Protein AF-A0A226MV36-F1 (afdb_monomer)

InterPro domains:
  IPR000699 RIH domain [PF01365] (255-311)
  IPR015925 Ryanodine/Inositol 1,4,5-trisphosphate receptor [PTHR46399] (36-320)
  IPR048581 Ryanodine rec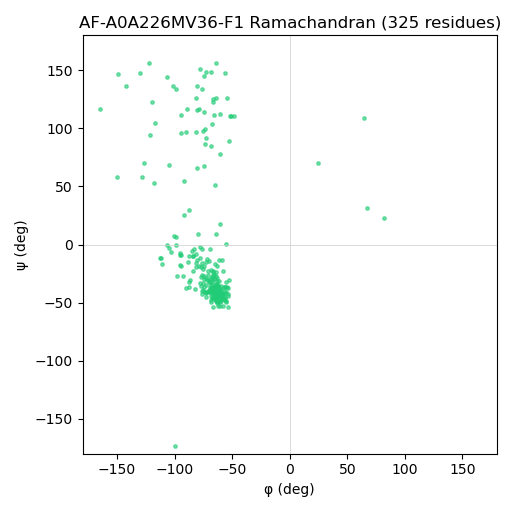eptor, junctional solenoid domain [PF21119] (36-221)

pLDDT: mean 73.89, std 20.51, range [26.75, 95.25]

Radius of gyration: 27.76 Å; Cα contacts (8 Å, |Δi|>4): 116; chains: 1; bounding box: 48×88×79 Å

Solvent-accessible surface area (backbone atoms only — not comparable to full-atom values): 19602 Å² total; per-residue (Å²): 121,86,74,81,68,64,64,62,63,67,55,49,58,58,48,53,56,55,63,69,67,56,84,80,69,62,90,80,53,48,67,62,46,51,49,55,47,50,54,52,54,49,53,53,53,52,50,52,52,49,53,51,50,52,50,51,52,56,52,47,56,59,49,50,52,53,51,50,53,52,50,51,51,55,50,50,52,61,73,68,52,88,87,66,55,72,70,57,49,56,58,68,48,46,56,82,71,45,57,70,71,57,34,50,50,56,65,65,47,80,81,49,92,84,53,92,54,87,60,56,66,73,63,52,50,55,52,50,55,51,46,53,53,50,40,46,75,35,70,42,82,76,59,93,81,61,74,81,68,90,68,78,55,89,46,75,65,50,57,49,49,53,51,49,52,53,51,53,48,52,55,51,58,67,70,56,76,82,90,75,94,71,84,80,69,63,88,43,72,56,51,43,52,48,54,49,55,53,47,54,63,71,76,44,90,80,83,55,68,65,54,55,49,52,51,51,52,55,48,49,50,50,74,38,32,60,60,54,48,67,69,43,54,74,59,60,80,88,75,61,81,90,50,45,65,62,47,52,53,43,50,50,31,50,49,54,47,56,62,49,70,84,45,86,84,48,78,66,55,51,52,53,42,55,48,30,52,49,55,42,72,71,35,67,61,58,75,75,37,57,64,56,44,58,50,68,40,48,66,57,57,52,51,54,52,49,49,62,60,55,72,60,30,97,80,50,65,77,61,67,63,61,61,70,76,72,119

Structure (mmCIF, N/CA/C/O backbone):
data_AF-A0A226MV36-F1
#
_entry.id   AF-A0A226MV36-F1
#
loop_
_atom_site.group_PDB
_atom_site.id
_atom_site.type_symbol
_atom_site.label_atom_id
_atom_site.label_alt_id
_atom_site.label_comp_id
_atom_site.label_asym_id
_atom_site.label_entity_id
_atom_site.label_seq_id
_atom_site.pdbx_PDB_ins_code
_atom_site.Cartn_x
_atom_site.Cartn_y
_atom_site.Cartn_z
_atom_site.occupancy
_atom_site.B_iso_or_equiv
_atom_site.auth_seq_id
_atom_site.auth_comp_id
_atom_site.auth_asym_id
_atom_site.auth_atom_id
_atom_site.pdbx_PDB_model_num
ATOM 1 N N . MET A 1 1 ? 13.161 -17.341 0.476 1.00 32.50 1 MET A N 1
ATOM 2 C CA . MET A 1 1 ? 11.733 -16.989 0.649 1.00 32.50 1 MET A CA 1
ATOM 3 C C . MET A 1 1 ? 11.012 -17.753 1.765 1.00 32.50 1 MET A C 1
ATOM 5 O O . MET A 1 1 ? 10.188 -17.137 2.420 1.00 32.50 1 MET A O 1
ATOM 9 N N . LYS A 1 2 ? 11.368 -19.008 2.098 1.00 26.75 2 LYS A N 1
ATOM 10 C CA . LYS A 1 2 ? 10.745 -19.785 3.203 1.00 26.75 2 LYS A CA 1
ATOM 11 C C . LYS A 1 2 ? 10.879 -19.213 4.632 1.00 26.75 2 LYS A C 1
ATOM 13 O O . LYS A 1 2 ? 10.179 -19.667 5.524 1.00 26.75 2 LYS A O 1
ATOM 18 N N . PHE A 1 3 ? 11.745 -18.222 4.852 1.00 29.19 3 PHE A N 1
ATOM 19 C CA . PHE A 1 3 ? 12.009 -17.641 6.179 1.00 29.19 3 PHE A CA 1
ATOM 20 C C . PHE A 1 3 ? 11.203 -16.372 6.502 1.00 29.19 3 PHE A C 1
ATOM 22 O O . PHE A 1 3 ? 11.244 -15.912 7.636 1.00 29.19 3 PHE A O 1
ATOM 29 N N . LEU A 1 4 ? 10.451 -15.809 5.547 1.00 36.19 4 LEU A N 1
ATOM 30 C CA . LEU A 1 4 ? 9.669 -14.581 5.777 1.00 36.19 4 LEU A CA 1
ATOM 31 C C . LEU A 1 4 ? 8.290 -14.832 6.414 1.00 36.19 4 LEU A C 1
ATOM 33 O O . LEU A 1 4 ? 7.648 -13.891 6.865 1.00 36.19 4 LEU A O 1
ATOM 37 N N . PHE A 1 5 ? 7.855 -16.093 6.506 1.00 38.41 5 PHE A N 1
ATOM 38 C CA . PHE A 1 5 ? 6.553 -16.477 7.071 1.00 38.41 5 PHE A CA 1
ATOM 39 C C . PHE A 1 5 ? 6.635 -17.127 8.466 1.00 38.41 5 PHE A C 1
ATOM 41 O O . PHE A 1 5 ? 5.605 -17.447 9.062 1.00 38.41 5 PHE A O 1
ATOM 48 N N . ASP A 1 6 ? 7.835 -17.287 9.036 1.00 35.69 6 ASP A N 1
ATOM 49 C CA . ASP A 1 6 ? 8.044 -18.026 10.294 1.00 35.69 6 ASP A CA 1
ATOM 50 C C . ASP A 1 6 ? 7.885 -17.157 11.561 1.00 35.69 6 ASP A C 1
ATOM 52 O O . ASP A 1 6 ? 8.477 -17.404 12.609 1.00 35.69 6 ASP A O 1
ATOM 56 N N . SER A 1 7 ? 7.049 -16.113 11.501 1.00 40.88 7 SER A N 1
ATOM 57 C CA . SER A 1 7 ? 6.620 -15.385 12.707 1.00 40.88 7 SER A CA 1
ATOM 58 C C . SER A 1 7 ? 5.567 -16.162 13.506 1.00 40.88 7 SER A C 1
ATOM 60 O O . SER A 1 7 ? 5.347 -15.868 14.677 1.00 40.88 7 SER A O 1
ATOM 62 N N . ASN A 1 8 ? 4.932 -17.182 12.914 1.00 43.97 8 ASN A N 1
ATOM 63 C CA . ASN A 1 8 ? 3.889 -17.975 13.574 1.00 43.97 8 ASN A CA 1
ATOM 64 C C . ASN A 1 8 ? 4.394 -18.759 14.797 1.00 43.97 8 ASN A C 1
ATOM 66 O O . ASN A 1 8 ? 3.593 -19.062 15.676 1.00 43.97 8 ASN A O 1
ATOM 70 N N . ARG A 1 9 ? 5.694 -19.068 14.904 1.00 43.28 9 ARG A N 1
ATOM 71 C CA . ARG A 1 9 ? 6.232 -19.846 16.035 1.00 43.28 9 ARG A CA 1
ATOM 72 C C . ARG A 1 9 ? 6.286 -19.055 17.343 1.00 43.28 9 ARG A C 1
ATOM 74 O O . ARG A 1 9 ? 5.920 -19.586 18.386 1.00 43.28 9 ARG A O 1
ATOM 81 N N . PHE A 1 10 ? 6.679 -17.783 17.281 1.00 41.97 10 PHE A N 1
ATOM 82 C CA . PHE A 1 10 ? 6.885 -16.952 18.474 1.00 41.97 10 PHE A CA 1
ATOM 83 C C . PHE A 1 10 ? 5.563 -16.503 19.118 1.00 41.97 10 PHE A C 1
ATOM 85 O O . PHE A 1 10 ? 5.439 -16.477 20.340 1.00 41.97 10 PHE A O 1
ATOM 92 N N . TYR A 1 11 ? 4.538 -16.212 18.308 1.00 47.62 11 TYR A N 1
ATOM 93 C CA . TYR A 1 11 ? 3.214 -15.838 18.822 1.00 47.62 11 TYR A CA 1
ATOM 94 C C . TYR A 1 11 ? 2.457 -17.029 19.426 1.00 47.62 11 TYR A C 1
ATOM 96 O O . TYR A 1 11 ? 1.667 -16.850 20.351 1.00 47.62 11 TYR A O 1
ATOM 104 N N . LYS A 1 12 ? 2.715 -18.250 18.944 1.00 46.41 12 LYS A N 1
ATOM 105 C CA . LYS A 1 12 ? 2.001 -19.462 19.367 1.00 46.41 12 LYS A CA 1
ATOM 106 C C . LYS A 1 12 ? 2.318 -19.857 20.811 1.00 46.41 12 LYS A C 1
ATOM 108 O O . LYS A 1 12 ? 1.394 -20.198 21.542 1.00 46.41 12 LYS A O 1
ATOM 113 N N . GLU A 1 13 ? 3.575 -19.742 21.245 1.00 41.97 13 GLU A N 1
ATOM 114 C CA . GLU A 1 13 ? 3.949 -20.040 22.637 1.00 41.97 13 GLU A CA 1
ATOM 115 C C . GLU A 1 13 ? 3.405 -18.997 23.622 1.00 41.97 13 GLU A C 1
ATOM 117 O O . GLU A 1 13 ? 2.887 -19.361 24.675 1.00 41.97 13 GLU A O 1
ATOM 122 N N . PHE A 1 14 ? 3.414 -17.711 23.255 1.00 42.91 14 PHE A N 1
ATOM 123 C CA . PHE A 1 14 ? 2.891 -16.650 24.123 1.00 42.91 14 PHE A CA 1
ATOM 124 C C . PHE A 1 14 ? 1.364 -16.731 24.299 1.00 42.91 14 PHE A C 1
ATOM 126 O O . PHE A 1 14 ? 0.849 -16.518 25.396 1.00 42.91 14 PHE A O 1
ATOM 133 N N . ILE A 1 15 ? 0.636 -17.090 23.235 1.00 52.66 15 ILE A N 1
ATOM 134 C CA . ILE A 1 15 ? -0.830 -17.211 23.241 1.00 52.66 15 ILE A CA 1
ATOM 135 C C . ILE A 1 15 ? -1.290 -18.470 23.991 1.00 52.66 15 ILE A C 1
ATOM 137 O O . ILE A 1 15 ? -2.243 -18.397 24.764 1.00 52.66 15 ILE A O 1
ATOM 141 N N . LEU A 1 16 ? -0.613 -19.615 23.826 1.00 49.41 16 LEU A N 1
ATOM 142 C CA . LEU A 1 16 ? -0.975 -20.848 24.541 1.00 49.41 16 LEU A CA 1
ATOM 143 C C . LEU A 1 16 ? -0.741 -20.745 26.052 1.00 49.41 16 LEU A C 1
ATOM 145 O O . LEU A 1 16 ? -1.518 -21.318 26.815 1.00 49.41 16 LEU A O 1
ATOM 149 N N . ILE A 1 17 ? 0.290 -20.015 26.486 1.00 48.84 17 ILE A N 1
ATOM 150 C CA . ILE A 1 17 ? 0.561 -19.800 27.913 1.00 48.84 17 ILE A CA 1
ATOM 151 C C . ILE A 1 17 ? -0.508 -18.890 28.530 1.00 48.84 17 ILE A C 1
ATOM 153 O O . ILE A 1 17 ? -0.976 -19.178 29.626 1.00 48.84 17 ILE A O 1
ATOM 157 N N . TYR A 1 18 ? -0.951 -17.844 27.825 1.00 45.94 18 TYR A N 1
ATOM 158 C CA . TYR A 1 18 ? -1.955 -16.910 28.349 1.00 45.94 18 TYR A CA 1
ATOM 159 C C . TYR A 1 18 ? -3.381 -17.487 28.328 1.00 45.94 18 TYR A C 1
ATOM 161 O O . TYR A 1 18 ? -4.113 -17.345 29.302 1.00 45.94 18 TYR A O 1
ATOM 169 N N . ILE A 1 19 ? -3.758 -18.211 27.264 1.00 51.00 19 ILE A N 1
ATOM 170 C CA . ILE A 1 19 ? -5.090 -18.830 27.143 1.00 51.00 19 ILE A CA 1
ATOM 171 C C . ILE A 1 19 ? -5.276 -19.980 28.148 1.00 51.00 19 ILE A C 1
ATOM 173 O O . ILE A 1 19 ? -6.371 -20.146 28.681 1.00 51.00 19 ILE A O 1
ATOM 177 N N . ASN A 1 20 ? -4.228 -20.757 28.455 1.00 43.84 20 ASN A N 1
ATOM 178 C CA . ASN A 1 20 ? -4.339 -21.839 29.443 1.00 43.84 20 ASN A CA 1
ATOM 179 C C . ASN A 1 20 ? -4.329 -21.352 30.901 1.00 43.84 20 ASN A C 1
ATOM 181 O O . ASN A 1 20 ? -4.779 -22.090 31.776 1.00 43.84 20 ASN A O 1
ATOM 185 N N . LEU A 1 21 ? -3.845 -20.137 31.187 1.00 41.69 21 LEU A N 1
ATOM 186 C CA . LEU A 1 21 ? -3.747 -19.636 32.564 1.00 41.69 21 LEU A CA 1
ATOM 187 C C . LEU A 1 21 ? -5.072 -19.059 33.107 1.00 41.69 21 LEU A C 1
ATOM 189 O O . LEU A 1 21 ? -5.238 -18.973 34.321 1.00 41.69 21 LEU A O 1
ATOM 193 N N . GLU A 1 22 ? -6.030 -18.691 32.248 1.00 43.22 22 GLU A N 1
ATOM 194 C CA . GLU A 1 22 ? -7.225 -17.921 32.650 1.00 43.22 22 GLU A CA 1
ATOM 195 C C . GLU A 1 22 ? -8.535 -18.711 32.787 1.00 43.22 22 GLU A C 1
ATOM 197 O O . GLU A 1 22 ? -9.513 -18.183 33.314 1.00 43.22 22 GLU A O 1
ATOM 202 N N . ILE A 1 23 ? -8.571 -19.997 32.424 1.00 46.31 23 ILE A N 1
ATOM 203 C CA . ILE A 1 23 ? -9.805 -20.812 32.492 1.00 46.31 23 ILE A CA 1
ATOM 204 C C . ILE A 1 23 ? -10.249 -21.105 33.952 1.00 46.31 23 ILE A C 1
ATOM 206 O O . ILE A 1 23 ? -11.327 -21.642 34.187 1.00 46.31 23 ILE A O 1
ATOM 210 N N . SER A 1 24 ? -9.475 -20.698 34.969 1.00 43.47 24 SER A N 1
ATOM 211 C CA . SER A 1 24 ? -9.755 -21.011 36.384 1.00 43.47 24 SER A CA 1
ATOM 212 C C . SER A 1 24 ? -10.324 -19.871 37.249 1.00 43.47 24 SER A C 1
ATOM 214 O O . SER A 1 24 ? -10.632 -20.129 38.412 1.00 43.47 24 SER A O 1
ATOM 216 N N . LEU A 1 25 ? -10.499 -18.631 36.760 1.00 39.97 25 LEU A N 1
ATOM 217 C CA . LEU A 1 25 ? -10.964 -17.517 37.614 1.00 39.97 25 LEU A CA 1
ATOM 218 C C . LEU A 1 25 ? -12.275 -16.840 37.149 1.00 39.97 25 LEU A C 1
ATOM 220 O O . LEU A 1 25 ? -12.267 -15.856 36.422 1.00 39.97 25 LEU A O 1
ATOM 224 N N . LEU A 1 26 ? -13.380 -17.331 37.733 1.00 41.44 26 LEU A N 1
ATOM 225 C CA . LEU A 1 26 ? -14.606 -16.621 38.162 1.00 41.44 26 LEU A CA 1
ATOM 226 C C . LEU A 1 26 ? -15.505 -15.943 37.102 1.00 41.44 26 LEU A C 1
ATOM 228 O O . LEU A 1 26 ? -15.264 -14.842 36.638 1.00 41.44 26 LEU A O 1
ATOM 232 N N . GLY A 1 27 ? -16.683 -16.532 36.871 1.00 48.44 27 GLY A N 1
ATOM 233 C CA . GLY A 1 27 ? -17.697 -16.167 35.864 1.00 48.44 27 GLY A CA 1
ATOM 234 C C . GLY A 1 27 ? -18.356 -14.769 35.886 1.00 48.44 27 GLY A C 1
ATOM 235 O O . GLY A 1 27 ? -19.379 -14.599 35.238 1.00 48.44 27 GLY A O 1
ATOM 236 N N . LEU A 1 28 ? -17.800 -13.760 36.566 1.00 42.03 28 LEU A N 1
ATOM 237 C CA . LEU A 1 28 ? -18.186 -12.339 36.425 1.00 42.03 28 LEU A CA 1
ATOM 238 C C . LEU A 1 28 ? -17.083 -11.488 35.763 1.00 42.03 28 LEU A C 1
ATOM 240 O O . LEU A 1 28 ? -17.374 -10.421 35.229 1.00 42.03 28 LEU A O 1
ATOM 244 N N . THR A 1 29 ? -15.838 -11.978 35.707 1.00 51.50 29 THR A N 1
ATOM 245 C CA . THR A 1 29 ? -14.755 -11.418 34.871 1.00 51.50 29 THR A CA 1
ATOM 246 C C . THR A 1 29 ? -14.860 -11.875 33.411 1.00 51.50 29 THR A C 1
ATOM 248 O O . THR A 1 29 ? -14.242 -11.275 32.539 1.00 51.50 29 THR A O 1
ATOM 251 N N . PHE A 1 30 ? -15.690 -12.883 33.128 1.00 58.81 30 PHE A N 1
ATOM 252 C CA . PHE A 1 30 ? -15.789 -13.597 31.850 1.00 58.81 30 PHE A CA 1
ATOM 253 C C . PHE A 1 30 ? -16.188 -12.714 30.650 1.00 58.81 30 PHE A C 1
ATOM 255 O O . PHE A 1 30 ? -15.560 -12.784 29.600 1.00 58.81 30 PHE A O 1
ATOM 262 N N . MET A 1 31 ? -17.172 -11.816 30.803 1.00 56.75 31 MET A N 1
ATOM 263 C CA . MET A 1 31 ? -17.611 -10.920 29.713 1.00 56.75 31 MET A CA 1
ATOM 264 C C . MET A 1 31 ? -16.592 -9.811 29.407 1.00 56.75 31 MET A C 1
ATOM 266 O O . MET A 1 31 ? -16.315 -9.519 28.243 1.00 56.75 31 MET A O 1
ATOM 270 N N . ILE A 1 32 ? -15.998 -9.211 30.447 1.00 61.88 32 ILE A N 1
ATOM 271 C CA . ILE A 1 32 ? -14.920 -8.221 30.285 1.00 61.88 32 ILE A CA 1
ATOM 272 C C . ILE A 1 32 ? -13.714 -8.898 29.631 1.00 61.88 32 ILE A C 1
ATOM 274 O O . ILE A 1 32 ? -13.111 -8.333 28.720 1.00 61.88 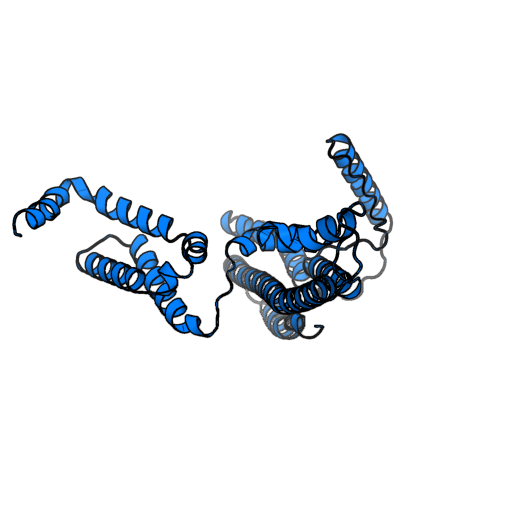32 ILE A O 1
ATOM 278 N N . LEU A 1 33 ? -13.410 -10.129 30.045 1.00 69.00 33 LEU A N 1
ATOM 279 C CA . LEU A 1 33 ? -12.325 -10.918 29.489 1.00 69.00 33 LEU A CA 1
ATOM 280 C C . LEU A 1 33 ? -12.547 -11.226 28.007 1.00 69.00 33 LEU A C 1
ATOM 282 O O . LEU A 1 33 ? -11.638 -11.007 27.215 1.00 69.00 33 LEU A O 1
ATOM 286 N N . PHE A 1 34 ? -13.752 -11.634 27.601 1.00 75.06 34 PHE A N 1
ATOM 287 C CA . PHE A 1 34 ? -14.068 -11.855 26.188 1.00 75.06 34 PHE A CA 1
ATOM 288 C C . PHE A 1 34 ? -13.900 -10.603 25.342 1.00 75.06 34 PHE A C 1
ATOM 290 O O . PHE A 1 34 ? -13.306 -10.672 24.269 1.00 75.06 34 PHE A O 1
ATOM 297 N N . SER A 1 35 ? -14.344 -9.449 25.839 1.00 77.44 35 SER A N 1
ATOM 298 C CA . SER A 1 35 ? -14.142 -8.187 25.130 1.00 77.44 35 SER A CA 1
ATOM 299 C C . SER A 1 35 ? -12.653 -7.862 24.975 1.00 77.44 35 SER A C 1
ATOM 301 O O . SER A 1 35 ? -12.192 -7.616 23.859 1.00 77.44 35 SER A O 1
ATOM 303 N N . GLN A 1 36 ? -11.858 -7.930 26.048 1.00 81.06 36 GLN A N 1
ATOM 304 C CA . GLN A 1 36 ? -10.411 -7.672 25.974 1.00 81.06 36 GLN A CA 1
ATOM 305 C C . GLN A 1 36 ? -9.689 -8.677 25.062 1.00 81.06 36 GLN A C 1
ATOM 307 O O . GLN A 1 36 ? -8.844 -8.295 24.250 1.00 81.06 36 GLN A O 1
ATOM 312 N N . MET A 1 37 ? -10.079 -9.948 25.120 1.00 82.50 37 MET A N 1
ATOM 313 C CA . MET A 1 37 ? -9.569 -10.996 24.241 1.00 82.50 37 MET A CA 1
ATOM 314 C C . MET A 1 37 ? -9.932 -10.741 22.774 1.00 82.50 37 MET A C 1
ATOM 316 O O . MET A 1 37 ? -9.080 -10.905 21.904 1.00 82.50 37 MET A O 1
ATOM 320 N N . CYS A 1 38 ? -11.146 -10.273 22.470 1.00 85.81 38 CYS A N 1
ATOM 321 C CA . CYS A 1 38 ? -11.517 -9.867 21.114 1.00 85.81 38 CYS A CA 1
ATOM 322 C C . CYS A 1 38 ? -10.611 -8.741 20.590 1.00 85.81 38 CYS A C 1
ATOM 324 O O . CYS A 1 38 ? -10.151 -8.820 19.451 1.00 85.81 38 CYS A O 1
ATOM 326 N N . HIS A 1 39 ? -10.290 -7.737 21.413 1.00 84.50 39 HIS A N 1
ATOM 327 C CA . HIS A 1 39 ? -9.361 -6.666 21.026 1.00 84.50 39 HIS A CA 1
ATOM 328 C C . HIS A 1 39 ? -7.946 -7.202 20.755 1.00 84.50 39 HIS A C 1
ATOM 330 O O . HIS A 1 39 ? -7.321 -6.830 19.759 1.00 84.50 39 HIS A O 1
ATOM 336 N N . LEU A 1 40 ? -7.455 -8.120 21.594 1.00 85.69 40 LEU A N 1
ATOM 337 C CA . LEU A 1 40 ? -6.156 -8.767 21.399 1.00 85.69 40 LEU A CA 1
ATOM 338 C C . LEU A 1 40 ? -6.118 -9.587 20.100 1.00 85.69 40 LEU A C 1
ATOM 340 O O . LEU A 1 40 ? -5.195 -9.444 19.296 1.00 85.69 40 LEU A O 1
ATOM 344 N N . LEU A 1 41 ? -7.136 -10.416 19.860 1.00 85.19 41 LEU A N 1
ATOM 345 C CA . LEU A 1 41 ? -7.254 -11.213 18.638 1.00 85.19 41 LEU A CA 1
ATOM 346 C C . LEU A 1 41 ? -7.372 -10.324 17.396 1.00 85.19 41 LEU A C 1
ATOM 348 O O . LEU A 1 41 ? -6.795 -10.644 16.357 1.00 85.19 41 LEU A O 1
ATOM 352 N N . GLN A 1 42 ? -8.056 -9.182 17.500 1.00 88.06 42 GLN A N 1
ATOM 353 C CA . GLN A 1 42 ? -8.146 -8.208 16.416 1.00 88.06 42 GLN A CA 1
ATOM 354 C C . GLN A 1 42 ? -6.772 -7.634 16.065 1.00 88.06 42 GLN A C 1
ATOM 356 O O . GLN A 1 42 ? -6.417 -7.597 14.885 1.00 88.06 42 GLN A O 1
ATOM 361 N N . TYR A 1 43 ? -5.975 -7.268 17.070 1.00 86.81 43 TYR A N 1
ATOM 362 C CA . TYR A 1 43 ? -4.606 -6.800 16.863 1.00 86.81 43 TYR A CA 1
ATOM 363 C C . TYR A 1 43 ? -3.729 -7.863 16.186 1.00 86.81 43 TYR A C 1
ATOM 365 O O . TYR A 1 43 ? -2.997 -7.560 15.242 1.00 86.81 43 TYR A O 1
ATOM 373 N N . LEU A 1 44 ? -3.842 -9.130 16.597 1.00 84.94 44 LEU A N 1
ATOM 374 C CA . LEU A 1 44 ? -3.121 -10.234 15.953 1.00 84.94 44 LEU A CA 1
ATOM 375 C C . LEU A 1 44 ? -3.533 -10.414 14.484 1.00 84.94 44 LEU A C 1
ATOM 377 O O . LEU A 1 44 ? -2.672 -10.611 13.624 1.00 84.94 44 LEU A O 1
ATOM 381 N N . CYS A 1 45 ? -4.825 -10.281 14.172 1.00 88.06 45 CYS A N 1
ATOM 382 C CA . CYS A 1 45 ? -5.316 -10.307 12.792 1.00 88.06 45 CYS A CA 1
ATOM 383 C C . CYS A 1 45 ? -4.758 -9.142 11.962 1.00 88.06 45 CYS A C 1
ATOM 385 O O . CYS A 1 45 ? -4.400 -9.324 10.798 1.00 88.06 45 CYS A O 1
ATOM 387 N N . ASP A 1 46 ? -4.668 -7.944 12.544 1.00 88.50 46 ASP A N 1
ATOM 388 C CA . ASP A 1 46 ? -4.072 -6.779 11.884 1.00 88.50 46 ASP A CA 1
ATOM 389 C C . ASP A 1 46 ? -2.582 -7.005 11.602 1.00 88.50 46 ASP A C 1
ATOM 391 O O . ASP A 1 46 ? -2.091 -6.647 10.530 1.00 88.50 46 ASP A O 1
ATOM 395 N N . CYS A 1 47 ? -1.867 -7.662 12.520 1.00 87.75 47 CYS A N 1
ATOM 396 C CA . CYS A 1 47 ? -0.477 -8.050 12.308 1.00 87.75 47 CYS A CA 1
ATOM 397 C C . CYS A 1 47 ? -0.300 -9.051 11.167 1.00 87.75 47 CYS A C 1
ATOM 399 O O . CYS A 1 47 ? 0.582 -8.856 10.334 1.00 87.75 47 CYS A O 1
ATOM 401 N N . GLN A 1 48 ? -1.164 -10.063 11.064 1.00 85.69 48 GLN A N 1
ATOM 402 C CA . GLN A 1 48 ? -1.118 -10.995 9.936 1.00 85.69 48 GLN A CA 1
ATOM 403 C C . GLN A 1 48 ? -1.345 -10.298 8.593 1.00 85.69 48 GLN A C 1
ATOM 405 O O . GLN A 1 48 ? -0.621 -10.566 7.634 1.00 85.69 48 GLN A O 1
ATOM 410 N N . VAL A 1 49 ? -2.322 -9.389 8.513 1.00 88.69 49 VAL A N 1
ATOM 411 C CA . VAL A 1 49 ? -2.576 -8.619 7.286 1.00 88.69 49 VAL A CA 1
ATOM 412 C C . VAL A 1 49 ? -1.363 -7.759 6.930 1.00 88.69 49 VAL A C 1
ATOM 414 O O . VAL A 1 49 ? -0.952 -7.747 5.772 1.00 88.69 49 VAL A O 1
ATOM 417 N N . ARG A 1 50 ? -0.749 -7.093 7.914 1.00 89.62 50 ARG A N 1
ATOM 418 C CA . ARG A 1 50 ? 0.454 -6.280 7.697 1.00 89.62 50 ARG A CA 1
ATOM 419 C C . ARG A 1 50 ? 1.619 -7.106 7.159 1.00 89.62 50 ARG A C 1
ATOM 421 O O . ARG A 1 50 ? 2.173 -6.733 6.134 1.00 89.62 50 ARG A O 1
ATOM 428 N N . HIS A 1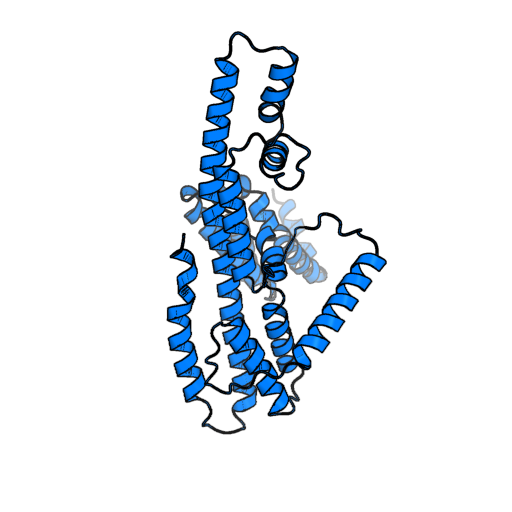 51 ? 1.929 -8.247 7.775 1.00 86.50 51 HIS A N 1
ATOM 429 C CA . HIS A 1 51 ? 3.017 -9.117 7.313 1.00 86.50 51 HIS A CA 1
ATOM 430 C C . HIS A 1 51 ? 2.764 -9.652 5.897 1.00 86.50 51 HIS A C 1
ATOM 432 O O . HIS A 1 51 ? 3.689 -9.728 5.095 1.00 86.50 51 HIS A O 1
ATOM 438 N N . ARG A 1 52 ? 1.510 -9.978 5.548 1.00 89.00 52 ARG A N 1
ATOM 439 C CA . ARG A 1 52 ? 1.155 -10.368 4.171 1.00 89.00 52 ARG A CA 1
ATOM 440 C C . ARG A 1 52 ? 1.428 -9.237 3.176 1.00 89.00 52 ARG A C 1
ATOM 442 O O . ARG A 1 52 ? 1.972 -9.490 2.109 1.00 89.00 52 ARG A O 1
ATOM 449 N N . ILE A 1 53 ? 1.078 -7.998 3.520 1.00 92.44 53 ILE A N 1
ATOM 450 C CA . ILE A 1 53 ? 1.346 -6.824 2.674 1.00 92.44 53 ILE A CA 1
ATOM 451 C C . ILE A 1 53 ? 2.849 -6.572 2.549 1.00 92.44 53 ILE A C 1
ATOM 453 O O . ILE A 1 53 ? 3.329 -6.329 1.448 1.00 92.44 53 ILE A O 1
ATOM 457 N N . GLU A 1 54 ? 3.598 -6.654 3.647 1.00 90.88 54 GLU A N 1
ATOM 458 C CA . GLU A 1 54 ? 5.058 -6.506 3.642 1.00 90.88 54 GLU A CA 1
ATOM 459 C C . GLU A 1 54 ? 5.725 -7.573 2.767 1.00 90.88 54 GLU A C 1
ATOM 461 O O . GLU A 1 54 ? 6.607 -7.243 1.979 1.00 90.88 54 GLU A O 1
ATOM 466 N N . ALA A 1 55 ? 5.251 -8.822 2.819 1.00 89.25 55 ALA A N 1
ATOM 467 C CA . ALA A 1 55 ? 5.718 -9.888 1.937 1.00 89.25 55 ALA A CA 1
ATOM 468 C C . ALA A 1 55 ? 5.411 -9.598 0.457 1.00 89.25 55 ALA A C 1
ATOM 470 O O . ALA A 1 55 ? 6.284 -9.787 -0.388 1.00 89.25 55 ALA A O 1
ATOM 471 N N . ILE A 1 56 ? 4.211 -9.089 0.140 1.00 92.62 56 ILE A N 1
ATOM 472 C CA . ILE A 1 56 ? 3.849 -8.658 -1.223 1.00 92.62 56 ILE A CA 1
ATOM 473 C C . ILE A 1 56 ? 4.778 -7.540 -1.701 1.00 92.62 56 ILE A C 1
ATOM 475 O O . ILE A 1 56 ? 5.261 -7.589 -2.830 1.00 92.62 56 ILE A O 1
ATOM 479 N N . VAL A 1 57 ? 5.041 -6.539 -0.859 1.00 93.38 57 VAL A N 1
ATOM 480 C CA . VAL A 1 57 ? 5.927 -5.416 -1.192 1.00 93.38 57 VAL A CA 1
ATOM 481 C C . VAL A 1 57 ? 7.360 -5.897 -1.417 1.00 93.38 57 VAL A C 1
ATOM 483 O O . VAL A 1 57 ? 7.953 -5.540 -2.430 1.00 93.38 57 VAL A O 1
ATOM 486 N N . ALA A 1 58 ? 7.890 -6.735 -0.524 1.00 90.94 58 ALA A N 1
ATOM 487 C CA . ALA A 1 58 ? 9.238 -7.284 -0.640 1.00 90.94 58 ALA A CA 1
ATOM 488 C C . ALA A 1 58 ? 9.404 -8.132 -1.910 1.00 90.94 58 ALA A C 1
ATOM 490 O O . ALA A 1 58 ? 10.359 -7.943 -2.655 1.00 90.94 58 ALA A O 1
ATOM 491 N N . PHE A 1 59 ? 8.440 -9.012 -2.200 1.00 92.25 59 PHE A N 1
ATOM 492 C CA . PHE A 1 59 ? 8.425 -9.777 -3.447 1.00 92.25 59 PHE A CA 1
ATOM 493 C C . PHE A 1 59 ? 8.378 -8.857 -4.674 1.00 92.25 59 PHE A C 1
ATOM 495 O O . PHE A 1 59 ? 9.104 -9.074 -5.642 1.00 92.25 59 PHE A O 1
ATOM 502 N N . SER A 1 60 ? 7.535 -7.820 -4.633 1.00 93.19 60 SER A N 1
ATOM 503 C CA . SER A 1 60 ? 7.335 -6.908 -5.762 1.00 93.19 60 SER A CA 1
ATOM 504 C C . SER A 1 60 ? 8.595 -6.112 -6.107 1.00 93.19 60 SER A C 1
ATOM 506 O O . SER A 1 60 ? 8.838 -5.884 -7.288 1.00 93.19 60 SER A O 1
ATOM 508 N N . ASP A 1 61 ? 9.392 -5.702 -5.116 1.00 91.94 61 ASP A N 1
ATOM 509 C CA . ASP A 1 61 ? 10.638 -4.952 -5.336 1.00 91.94 61 ASP A CA 1
ATOM 510 C C . ASP A 1 61 ? 11.653 -5.783 -6.143 1.00 91.94 61 ASP A C 1
ATOM 512 O O . ASP A 1 61 ? 12.073 -5.385 -7.234 1.00 91.94 61 ASP A O 1
ATOM 516 N N . ASP A 1 62 ? 11.933 -7.004 -5.676 1.00 90.81 62 ASP A N 1
ATOM 517 C CA . ASP A 1 62 ? 12.824 -7.949 -6.356 1.00 90.81 62 ASP A CA 1
ATOM 518 C C . ASP A 1 62 ? 12.282 -8.359 -7.736 1.00 90.81 62 ASP A C 1
ATOM 520 O O . ASP A 1 62 ? 13.027 -8.455 -8.717 1.00 90.81 62 ASP A O 1
ATOM 524 N N . PHE A 1 63 ? 10.973 -8.610 -7.831 1.00 91.19 63 PHE A N 1
ATOM 525 C CA . PHE A 1 63 ? 10.325 -9.038 -9.068 1.00 91.19 63 PHE A CA 1
ATOM 526 C C . PHE A 1 63 ? 10.388 -7.954 -10.149 1.00 91.19 63 PHE A C 1
ATOM 528 O O . PHE A 1 63 ? 10.756 -8.232 -11.294 1.00 91.19 63 PHE A O 1
ATOM 535 N N . VAL A 1 64 ? 10.070 -6.705 -9.794 1.00 92.12 64 VAL A N 1
ATOM 536 C CA . VAL A 1 64 ? 10.125 -5.571 -10.725 1.00 92.12 64 VAL A CA 1
ATOM 537 C C . VAL A 1 64 ? 11.560 -5.309 -11.178 1.00 92.12 64 VAL A C 1
ATOM 539 O O . VAL A 1 64 ? 11.765 -5.040 -12.362 1.00 92.12 64 VAL A O 1
ATOM 542 N N . ALA A 1 65 ? 12.557 -5.451 -10.298 1.00 92.00 65 ALA A N 1
ATOM 543 C CA . ALA A 1 65 ? 13.964 -5.318 -10.676 1.00 92.00 65 ALA A CA 1
ATOM 544 C C . ALA A 1 65 ? 14.372 -6.339 -11.756 1.00 92.00 65 ALA A C 1
ATOM 546 O O . ALA A 1 65 ? 14.911 -5.956 -12.799 1.00 92.00 65 ALA A O 1
ATOM 547 N N . LYS A 1 66 ? 14.034 -7.624 -11.568 1.00 91.19 66 LYS A N 1
ATOM 548 C CA . LYS A 1 66 ? 14.282 -8.680 -12.571 1.00 91.19 66 LYS A CA 1
ATOM 549 C C . LYS A 1 66 ? 13.545 -8.410 -13.881 1.00 91.19 66 LYS A C 1
ATOM 551 O O . LYS A 1 66 ? 14.100 -8.601 -14.964 1.00 91.19 66 LYS A O 1
ATOM 556 N N . LEU A 1 67 ? 12.299 -7.944 -13.795 1.00 90.38 67 LEU A N 1
ATOM 557 C CA . LEU A 1 67 ? 11.486 -7.621 -14.965 1.00 90.38 67 LEU A CA 1
ATOM 558 C C . LEU A 1 67 ? 12.107 -6.481 -15.786 1.00 90.38 67 LEU A C 1
ATOM 560 O O . LEU A 1 67 ? 12.176 -6.571 -17.012 1.00 90.38 67 LEU A O 1
ATOM 564 N N . GLN A 1 68 ? 12.599 -5.437 -15.118 1.00 91.25 68 GLN A N 1
ATOM 565 C CA . GLN A 1 68 ? 13.274 -4.304 -15.753 1.00 91.25 68 GLN A CA 1
ATOM 566 C C . GLN A 1 68 ? 14.619 -4.699 -16.374 1.00 91.25 68 GLN A C 1
ATOM 568 O O . GLN A 1 68 ? 14.932 -4.263 -17.483 1.00 91.25 68 GLN A O 1
ATOM 573 N N . GLU A 1 69 ? 15.409 -5.542 -15.705 1.00 92.31 69 GLU A N 1
ATOM 574 C CA . GLU A 1 69 ? 16.662 -6.066 -16.257 1.00 92.31 69 GLU A CA 1
ATOM 575 C C . GLU A 1 69 ? 16.408 -6.890 -17.525 1.00 92.31 69 GLU A C 1
ATOM 577 O O . GLU A 1 69 ? 17.042 -6.676 -18.562 1.00 92.31 69 GLU A O 1
ATOM 582 N N . ASN A 1 70 ? 15.408 -7.769 -17.480 1.00 91.25 70 ASN A N 1
ATOM 583 C CA . ASN A 1 70 ? 15.001 -8.572 -18.621 1.00 91.25 70 ASN A CA 1
ATOM 584 C C . ASN A 1 70 ? 14.449 -7.708 -19.775 1.00 91.25 70 ASN A C 1
ATOM 586 O O . ASN A 1 70 ? 14.804 -7.921 -20.937 1.00 91.25 70 ASN A O 1
ATOM 590 N N . GLN A 1 71 ? 13.657 -6.677 -19.470 1.00 89.06 71 GLN A N 1
ATOM 591 C CA . GLN A 1 71 ? 13.197 -5.693 -20.452 1.00 89.06 71 GLN A CA 1
ATOM 592 C C . GLN A 1 71 ? 14.371 -4.940 -21.100 1.00 89.06 71 GLN A C 1
ATOM 594 O O . GLN A 1 71 ? 14.394 -4.760 -22.321 1.00 89.06 71 GLN A O 1
ATOM 599 N N . ARG A 1 72 ? 15.380 -4.543 -20.313 1.00 90.88 72 ARG A N 1
ATOM 600 C CA . ARG A 1 72 ? 16.604 -3.893 -20.810 1.00 90.88 72 ARG A CA 1
ATOM 601 C C . ARG A 1 72 ? 17.406 -4.818 -21.724 1.00 90.88 72 ARG A C 1
ATOM 603 O O . ARG A 1 72 ? 17.913 -4.363 -22.750 1.00 90.88 72 ARG A O 1
ATOM 610 N N . PHE A 1 73 ? 17.508 -6.099 -21.381 1.00 90.44 73 PHE A N 1
ATOM 611 C CA . PHE A 1 73 ? 18.148 -7.102 -22.228 1.00 90.44 73 PHE A CA 1
ATOM 612 C C . PHE A 1 73 ? 17.439 -7.217 -23.586 1.00 90.44 73 PHE A C 1
ATOM 614 O O . PHE A 1 73 ? 18.076 -7.005 -24.620 1.00 90.44 73 PHE A O 1
ATOM 621 N N . ARG A 1 74 ? 16.110 -7.416 -23.592 1.00 88.81 74 ARG A N 1
ATOM 622 C CA . ARG A 1 74 ? 15.305 -7.480 -24.829 1.00 88.81 74 ARG A CA 1
ATOM 623 C C . ARG A 1 74 ? 15.443 -6.221 -25.683 1.00 88.81 74 ARG A C 1
ATOM 625 O O . ARG A 1 74 ? 15.507 -6.301 -26.909 1.00 88.81 74 ARG A O 1
ATOM 632 N N . TYR A 1 75 ? 15.482 -5.048 -25.049 1.00 89.31 75 TYR A N 1
ATOM 633 C CA . TYR A 1 75 ? 15.681 -3.782 -25.752 1.00 89.31 75 TYR A CA 1
ATOM 634 C C . TYR A 1 75 ? 17.019 -3.761 -26.504 1.00 89.31 75 TYR A C 1
ATOM 636 O O . TYR A 1 75 ? 17.061 -3.415 -27.685 1.00 89.31 75 TYR A O 1
ATOM 644 N N . ASN A 1 76 ? 18.102 -4.187 -25.849 1.00 89.50 76 ASN A N 1
ATOM 645 C CA . ASN A 1 76 ? 19.425 -4.245 -26.468 1.00 89.50 76 ASN A CA 1
ATOM 646 C C . ASN A 1 76 ? 19.471 -5.236 -27.638 1.00 89.50 76 ASN A C 1
ATOM 648 O O . ASN A 1 76 ? 20.052 -4.911 -28.672 1.00 89.50 76 ASN A O 1
ATOM 652 N N . GLU A 1 77 ? 18.819 -6.397 -27.523 1.00 87.25 77 GLU A N 1
ATOM 653 C CA . GLU A 1 77 ? 18.713 -7.356 -28.632 1.00 87.25 77 GLU A CA 1
ATOM 654 C C . GLU A 1 77 ? 18.012 -6.748 -29.851 1.00 87.25 77 GLU A C 1
ATOM 656 O O . GLU A 1 77 ? 18.451 -6.933 -30.986 1.00 87.25 77 GLU A O 1
ATOM 661 N N . VAL A 1 78 ? 16.933 -5.988 -29.631 1.00 87.38 78 VAL A N 1
ATOM 662 C CA . VAL A 1 78 ? 16.218 -5.296 -30.713 1.00 87.38 78 VAL A CA 1
ATOM 663 C C . VAL A 1 78 ? 17.098 -4.234 -31.367 1.00 87.38 78 VAL A C 1
ATOM 665 O O . VAL A 1 78 ? 17.079 -4.113 -32.589 1.00 87.38 78 VAL A O 1
ATOM 668 N N . MET A 1 79 ? 17.886 -3.495 -30.582 1.00 85.38 79 MET A N 1
ATOM 669 C CA . MET A 1 79 ? 18.795 -2.466 -31.100 1.00 85.38 79 MET A CA 1
ATOM 670 C C . MET A 1 79 ? 19.983 -3.046 -31.880 1.00 85.38 79 MET A C 1
ATOM 672 O O . MET A 1 79 ? 20.475 -2.404 -32.804 1.00 85.38 79 MET A O 1
ATOM 676 N N . GLN A 1 80 ? 20.450 -4.246 -31.527 1.00 86.06 80 GLN A N 1
ATOM 677 C CA . GLN A 1 80 ? 21.596 -4.901 -32.172 1.00 86.06 80 GLN A CA 1
ATOM 678 C C . GLN A 1 80 ? 21.207 -5.755 -33.392 1.00 86.06 80 GLN A C 1
ATOM 680 O O . GLN A 1 80 ? 22.066 -6.125 -34.194 1.00 86.06 80 GLN A O 1
ATOM 685 N N . ALA A 1 81 ? 19.923 -6.071 -33.566 1.00 84.12 81 ALA A N 1
ATOM 686 C CA . ALA A 1 81 ? 19.443 -6.915 -34.653 1.00 84.12 81 ALA A CA 1
ATOM 687 C C . ALA A 1 81 ? 19.415 -6.176 -36.010 1.00 84.12 81 ALA A C 1
ATOM 689 O O . ALA A 1 81 ? 18.441 -5.501 -36.342 1.00 84.12 81 ALA A O 1
ATOM 690 N N . LEU A 1 82 ? 20.453 -6.364 -36.838 1.00 71.31 82 LEU A N 1
ATOM 691 C CA . LEU A 1 82 ? 20.556 -5.747 -38.175 1.00 71.31 82 LEU A CA 1
ATOM 692 C C . LEU A 1 82 ? 19.536 -6.270 -39.209 1.00 71.31 82 LEU A C 1
ATOM 694 O O . LEU A 1 82 ? 19.167 -5.535 -40.120 1.00 71.31 82 LEU A O 1
ATOM 698 N N . ASN A 1 83 ? 19.084 -7.523 -39.090 1.00 79.06 83 ASN A N 1
ATOM 699 C CA . ASN A 1 83 ? 18.301 -8.220 -40.124 1.00 79.06 83 ASN A CA 1
ATOM 700 C C . ASN A 1 83 ? 16.891 -8.612 -39.641 1.00 79.06 83 ASN A C 1
ATOM 702 O O . ASN A 1 83 ? 16.496 -9.775 -39.722 1.00 79.06 83 ASN A O 1
ATOM 706 N N . MET A 1 84 ? 16.126 -7.656 -39.107 1.00 83.94 84 MET A N 1
ATOM 707 C CA . MET A 1 84 ? 14.756 -7.891 -38.630 1.00 83.94 84 MET A CA 1
ATOM 708 C C . MET A 1 84 ? 13.711 -7.396 -39.642 1.00 83.94 84 MET A C 1
ATOM 710 O O . MET A 1 84 ? 13.838 -6.302 -40.188 1.00 83.94 84 MET A O 1
ATOM 714 N N . SER A 1 85 ? 12.653 -8.179 -39.892 1.00 85.06 85 SER A N 1
ATOM 715 C CA . SER A 1 85 ? 11.554 -7.738 -40.763 1.00 85.06 85 SER A CA 1
ATOM 716 C C . SER A 1 85 ? 10.760 -6.598 -40.118 1.00 85.06 85 SER A C 1
ATOM 718 O O . SER A 1 85 ? 10.583 -6.567 -38.901 1.00 85.06 85 SER A O 1
ATOM 720 N N . ALA A 1 86 ? 10.202 -5.693 -40.929 1.00 83.56 86 ALA A N 1
ATOM 721 C CA . ALA A 1 86 ? 9.425 -4.556 -40.424 1.00 83.56 86 ALA A CA 1
ATOM 722 C C . ALA A 1 86 ? 8.250 -4.981 -39.519 1.00 83.56 86 ALA A C 1
ATOM 724 O O . ALA A 1 86 ? 7.976 -4.332 -38.509 1.00 83.56 86 ALA A O 1
ATOM 725 N N . ALA A 1 87 ? 7.588 -6.099 -39.840 1.00 84.31 87 ALA A N 1
ATOM 726 C CA . ALA A 1 87 ? 6.496 -6.647 -39.036 1.00 84.31 87 ALA A CA 1
ATOM 727 C C . ALA A 1 87 ? 6.973 -7.161 -37.664 1.00 84.31 87 ALA A C 1
ATOM 729 O O . ALA A 1 87 ? 6.314 -6.919 -36.651 1.00 84.31 87 ALA A O 1
ATOM 730 N N . LEU A 1 88 ? 8.129 -7.832 -37.614 1.00 81.44 88 LEU A N 1
ATOM 731 C CA . LEU A 1 88 ? 8.715 -8.321 -36.367 1.00 81.44 88 LEU A CA 1
ATOM 732 C C . LEU A 1 88 ? 9.226 -7.158 -35.504 1.00 81.44 88 LEU A C 1
ATOM 734 O O . LEU A 1 88 ? 8.967 -7.132 -34.301 1.00 81.44 88 LEU A O 1
ATOM 738 N N . THR A 1 89 ? 9.837 -6.145 -36.122 1.00 83.38 89 THR A N 1
ATOM 739 C CA . THR A 1 89 ? 10.257 -4.910 -35.446 1.00 83.38 89 THR A CA 1
ATOM 740 C C . THR A 1 89 ? 9.063 -4.164 -34.856 1.00 83.38 89 THR A C 1
ATOM 742 O O . THR A 1 89 ? 9.104 -3.749 -33.698 1.00 83.38 89 THR A O 1
ATOM 745 N N . ALA A 1 90 ? 7.962 -4.029 -35.602 1.00 84.19 90 ALA A N 1
ATOM 746 C CA . ALA A 1 90 ? 6.747 -3.380 -35.111 1.00 84.19 90 ALA A CA 1
ATOM 747 C C . ALA A 1 90 ? 6.150 -4.107 -33.892 1.00 84.19 90 ALA A C 1
ATOM 749 O O . ALA A 1 90 ? 5.710 -3.445 -32.950 1.00 84.19 90 ALA A O 1
ATOM 750 N N . ARG A 1 91 ? 6.176 -5.448 -33.880 1.00 82.12 91 ARG A N 1
ATOM 751 C CA . ARG A 1 91 ? 5.741 -6.254 -32.729 1.00 82.12 91 ARG A CA 1
ATOM 752 C C . ARG A 1 91 ? 6.666 -6.075 -31.526 1.00 82.12 91 ARG A C 1
ATOM 754 O O . ARG A 1 91 ? 6.189 -5.680 -30.467 1.00 82.12 91 ARG A O 1
ATOM 761 N N . LYS A 1 92 ? 7.977 -6.280 -31.694 1.00 83.25 92 LYS A N 1
ATOM 762 C CA . LYS A 1 92 ? 8.954 -6.187 -30.593 1.00 83.25 92 LYS A CA 1
ATOM 763 C C . LYS A 1 92 ? 9.045 -4.786 -29.981 1.00 83.25 92 LYS A C 1
ATOM 765 O O . LYS A 1 92 ? 9.223 -4.649 -28.781 1.00 83.25 92 LYS A O 1
ATOM 770 N N . THR A 1 93 ? 8.873 -3.735 -30.782 1.00 86.12 93 THR A N 1
ATOM 771 C CA . THR A 1 93 ? 8.918 -2.345 -30.290 1.00 86.12 93 THR A CA 1
ATOM 772 C C . THR A 1 93 ? 7.604 -1.852 -29.688 1.00 86.12 93 THR A C 1
ATOM 774 O O . THR A 1 93 ? 7.546 -0.715 -29.226 1.00 86.12 93 THR A O 1
ATOM 777 N N . LYS A 1 94 ? 6.521 -2.644 -29.712 1.00 86.44 94 LYS A N 1
ATOM 778 C CA . LYS A 1 94 ? 5.236 -2.247 -29.111 1.00 86.44 94 LYS A CA 1
ATOM 779 C C . LYS A 1 94 ? 5.387 -1.998 -27.608 1.00 86.44 94 LYS A C 1
ATOM 781 O O . LYS A 1 94 ? 4.957 -0.956 -27.133 1.00 86.44 94 LYS A O 1
ATOM 786 N N . GLU A 1 95 ? 6.065 -2.905 -26.907 1.00 84.06 95 GLU A N 1
ATOM 787 C CA . GLU A 1 95 ? 6.342 -2.804 -25.471 1.00 84.06 95 GLU A CA 1
ATOM 788 C C . GLU A 1 95 ? 7.010 -1.465 -25.118 1.00 84.06 95 GLU A C 1
ATOM 790 O O . GLU A 1 95 ? 6.482 -0.690 -24.326 1.00 84.06 95 GLU A O 1
ATOM 795 N N . PHE A 1 96 ? 8.114 -1.126 -25.787 1.00 86.06 96 PHE A N 1
ATOM 796 C CA . PHE A 1 96 ? 8.904 0.078 -25.491 1.00 86.06 96 PHE A CA 1
ATOM 797 C C . PHE A 1 96 ? 8.218 1.398 -25.869 1.00 86.06 96 PHE A C 1
ATOM 799 O O . PHE A 1 96 ? 8.671 2.462 -25.456 1.00 86.06 96 PHE A O 1
ATOM 806 N N . ARG A 1 97 ? 7.149 1.343 -26.671 1.00 89.19 97 ARG A N 1
ATOM 807 C CA . ARG A 1 97 ? 6.370 2.520 -27.084 1.00 89.19 97 ARG A CA 1
ATOM 808 C C . ARG A 1 97 ? 5.144 2.767 -26.206 1.00 89.19 97 ARG A C 1
ATOM 810 O O . ARG A 1 97 ? 4.598 3.866 -26.248 1.00 89.19 97 ARG A O 1
ATOM 817 N N . SER A 1 98 ? 4.706 1.768 -25.444 1.00 88.75 98 SER A N 1
ATOM 818 C CA . SER A 1 98 ? 3.557 1.883 -24.545 1.00 88.75 98 SER A CA 1
ATOM 819 C C . SER A 1 98 ? 3.910 2.627 -23.248 1.00 88.75 98 SER A C 1
ATOM 821 O O . SER A 1 98 ? 5.051 2.557 -22.790 1.00 88.75 98 SER A O 1
ATOM 823 N N . PRO A 1 99 ? 2.946 3.322 -22.615 1.00 92.75 99 PRO A N 1
ATOM 824 C CA . PRO A 1 99 ? 3.130 3.912 -21.293 1.00 92.75 99 PRO A CA 1
ATOM 825 C C . PRO A 1 99 ? 3.369 2.830 -20.218 1.00 92.75 99 PRO A C 1
ATOM 827 O O . PRO A 1 99 ? 2.901 1.701 -20.379 1.00 92.75 99 PRO A O 1
ATOM 830 N N . PRO A 1 100 ? 4.015 3.161 -19.081 1.00 88.00 100 PRO A N 1
ATOM 831 C CA . PRO A 1 100 ? 4.416 2.175 -18.068 1.00 88.00 100 PRO A CA 1
ATOM 832 C C . PRO A 1 100 ? 3.284 1.282 -17.542 1.00 88.00 100 PRO A C 1
ATOM 834 O O . PRO A 1 100 ? 3.487 0.091 -17.328 1.00 88.00 100 PRO A O 1
ATOM 837 N N . GLN A 1 101 ? 2.070 1.822 -17.377 1.00 87.25 101 GLN A N 1
ATOM 838 C CA . GLN A 1 101 ? 0.922 1.028 -16.926 1.00 87.25 101 GLN A CA 1
ATOM 839 C C . GLN A 1 101 ? 0.535 -0.050 -17.948 1.00 87.25 101 GLN A C 1
ATOM 841 O O . GLN A 1 101 ? 0.261 -1.188 -17.579 1.00 87.25 101 GLN A O 1
ATOM 846 N N . GLU A 1 102 ? 0.530 0.292 -19.237 1.00 86.62 102 GLU A N 1
ATOM 847 C CA . GLU A 1 102 ? 0.266 -0.671 -20.308 1.00 86.62 102 GLU A CA 1
ATOM 848 C C . GLU A 1 102 ? 1.414 -1.669 -20.456 1.00 86.62 102 GLU A C 1
ATOM 850 O O . GLU A 1 102 ? 1.157 -2.842 -20.707 1.00 86.62 102 GLU A O 1
ATOM 855 N N . GLN A 1 103 ? 2.663 -1.227 -20.270 1.00 88.62 103 GLN A N 1
ATOM 856 C CA . GLN A 1 103 ? 3.830 -2.113 -20.257 1.00 88.62 103 GLN A CA 1
ATOM 857 C C . GLN A 1 103 ? 3.681 -3.189 -19.187 1.00 88.62 103 GLN A C 1
ATOM 859 O O . GLN A 1 103 ? 3.741 -4.371 -19.506 1.00 88.62 103 GLN A O 1
ATOM 864 N N . ILE A 1 104 ? 3.412 -2.792 -17.943 1.00 87.00 104 ILE A N 1
ATOM 865 C CA . ILE A 1 104 ? 3.205 -3.733 -16.841 1.00 87.00 104 ILE A CA 1
ATOM 866 C C . ILE A 1 104 ? 2.005 -4.643 -17.113 1.00 87.00 104 ILE A C 1
ATOM 868 O O . ILE A 1 104 ? 2.119 -5.848 -16.928 1.00 87.00 104 ILE A O 1
ATOM 872 N N . ASN A 1 105 ? 0.889 -4.124 -17.632 1.00 85.75 105 ASN A N 1
ATOM 873 C CA . ASN A 1 105 ? -0.259 -4.964 -17.983 1.00 85.75 105 ASN A CA 1
ATOM 874 C C . ASN A 1 105 ? 0.086 -6.003 -19.065 1.00 85.75 105 ASN A C 1
ATOM 876 O O . ASN A 1 105 ? -0.347 -7.144 -18.962 1.00 85.75 105 ASN A O 1
ATOM 880 N N . MET A 1 106 ? 0.874 -5.639 -20.084 1.00 82.62 106 MET A N 1
ATOM 881 C CA . MET A 1 106 ? 1.344 -6.584 -21.107 1.00 82.62 106 MET A CA 1
ATOM 882 C C . MET A 1 106 ? 2.288 -7.643 -20.526 1.00 82.62 106 MET A C 1
ATOM 884 O O . MET A 1 106 ? 2.222 -8.797 -20.935 1.00 82.62 106 MET A O 1
ATOM 888 N N . LEU A 1 107 ? 3.149 -7.258 -19.580 1.00 81.12 107 LEU A N 1
ATOM 889 C CA . LEU A 1 107 ? 4.116 -8.150 -18.933 1.00 81.12 107 LEU A CA 1
ATOM 890 C C . LEU A 1 107 ? 3.472 -9.066 -17.883 1.00 81.12 107 LE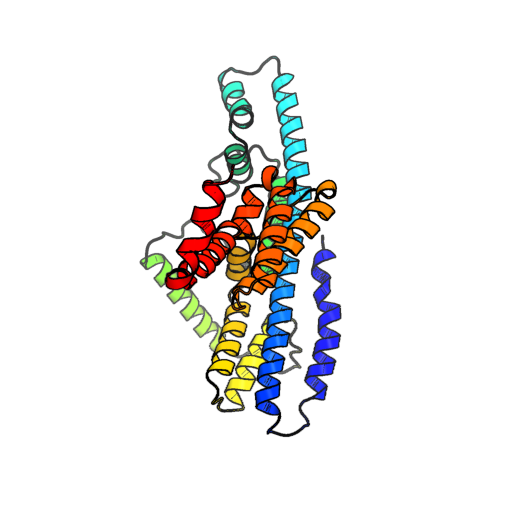U A C 1
ATOM 892 O O . LEU A 1 107 ? 3.991 -10.147 -17.634 1.00 81.12 107 LEU A O 1
ATOM 896 N N . LEU A 1 108 ? 2.353 -8.645 -17.281 1.00 79.62 108 LEU A N 1
ATOM 897 C CA . LEU A 1 108 ? 1.641 -9.383 -16.234 1.00 79.62 108 LEU A CA 1
ATOM 898 C C . LEU A 1 108 ? 0.422 -10.181 -16.732 1.00 79.62 108 LEU A C 1
ATOM 900 O O . LEU A 1 108 ? -0.250 -10.832 -15.930 1.00 79.62 108 LEU A O 1
ATOM 904 N N . ASN A 1 109 ? 0.095 -10.144 -18.028 1.00 73.12 109 ASN A N 1
ATOM 905 C CA . ASN A 1 109 ? -1.068 -10.856 -18.568 1.00 73.12 109 ASN A CA 1
ATOM 906 C C . ASN A 1 109 ? -0.777 -12.351 -18.796 1.00 73.12 109 ASN A C 1
ATOM 908 O O . ASN A 1 109 ? -0.746 -12.823 -19.928 1.00 73.12 109 ASN A O 1
ATOM 912 N N . PHE A 1 110 ? -0.550 -13.103 -17.716 1.00 62.59 110 PHE A N 1
ATOM 913 C CA . PHE A 1 110 ? -0.200 -14.531 -17.778 1.00 62.59 110 PHE A CA 1
ATOM 914 C C . PHE A 1 110 ? -1.386 -15.463 -18.052 1.00 62.59 110 PHE A C 1
ATOM 916 O O . PHE A 1 110 ? -1.170 -16.646 -18.283 1.00 62.59 110 PHE A O 1
ATOM 923 N N . LYS A 1 111 ? -2.625 -14.956 -17.972 1.00 52.91 111 LYS A N 1
ATOM 924 C CA . LYS A 1 111 ? -3.855 -15.768 -18.042 1.00 52.91 111 LYS A CA 1
ATOM 925 C C . LYS A 1 111 ? -4.465 -15.869 -19.438 1.00 52.91 111 LYS A C 1
ATOM 927 O O . LYS A 1 111 ? -5.274 -16.759 -19.671 1.00 52.91 111 LYS A O 1
ATOM 932 N N . ASP A 1 112 ? -4.103 -14.978 -20.356 1.00 52.06 112 ASP A N 1
ATOM 933 C CA . ASP A 1 112 ? -4.496 -15.105 -21.756 1.00 52.06 112 ASP A CA 1
ATOM 934 C C . ASP A 1 112 ? -3.378 -15.819 -22.524 1.00 52.06 112 ASP A C 1
ATOM 936 O O . ASP A 1 112 ? -2.471 -15.177 -23.056 1.00 52.06 112 ASP A O 1
ATOM 940 N N . ASP A 1 113 ? -3.509 -17.139 -22.693 1.00 52.59 113 ASP A N 1
ATOM 941 C CA . ASP A 1 113 ? -2.696 -17.980 -23.602 1.00 52.59 113 ASP A CA 1
ATOM 942 C C . ASP A 1 113 ? -2.710 -17.501 -25.076 1.00 52.59 113 ASP A C 1
ATOM 944 O O . ASP A 1 113 ? -2.124 -18.110 -25.969 1.00 52.59 113 ASP A O 1
ATOM 948 N N . LYS A 1 114 ? -3.423 -16.407 -25.364 1.00 51.00 114 LYS A N 1
ATOM 949 C CA . LYS A 1 114 ? -3.634 -15.821 -26.690 1.00 51.00 114 LYS A CA 1
ATOM 950 C C . LYS A 1 114 ? -2.641 -14.708 -27.027 1.00 51.00 114 LYS A C 1
ATOM 952 O O . LYS A 1 114 ? -2.625 -14.247 -28.169 1.00 51.00 114 LYS A O 1
ATOM 957 N N . THR A 1 115 ? -1.826 -14.260 -26.072 1.00 54.28 115 THR A N 1
ATOM 958 C CA . THR A 1 115 ? -0.792 -13.239 -26.291 1.00 54.28 115 THR A CA 1
ATOM 959 C C . THR A 1 115 ? 0.588 -13.794 -25.966 1.00 54.28 115 THR A C 1
ATOM 961 O O . THR A 1 115 ? 0.807 -14.212 -24.837 1.00 54.28 115 THR A O 1
ATOM 964 N N . ASP A 1 116 ? 1.513 -13.756 -26.938 1.00 61.16 116 ASP A N 1
ATOM 965 C CA . ASP A 1 116 ? 2.956 -13.992 -26.751 1.00 61.16 116 ASP A CA 1
ATOM 966 C C . ASP A 1 116 ? 3.474 -13.074 -25.628 1.00 61.16 116 ASP A C 1
ATOM 968 O O . ASP A 1 116 ? 3.860 -11.926 -25.876 1.00 61.16 116 ASP A O 1
ATOM 972 N N . CYS A 1 117 ? 3.426 -13.538 -24.379 1.00 67.38 117 CYS A N 1
ATOM 973 C CA . CYS A 1 117 ? 3.998 -12.811 -23.259 1.00 67.38 117 CYS A CA 1
ATOM 974 C C . CYS A 1 117 ? 5.520 -12.786 -23.459 1.00 67.38 117 CYS A C 1
ATOM 976 O O . CYS A 1 117 ? 6.134 -13.846 -23.576 1.00 67.38 117 CYS A O 1
ATOM 978 N N . PRO A 1 118 ? 6.161 -11.605 -23.518 1.00 72.75 118 PRO A N 1
ATOM 979 C CA . PRO A 1 118 ? 7.594 -11.518 -23.782 1.00 72.75 118 PRO A CA 1
ATOM 980 C C . PRO A 1 118 ? 8.445 -11.883 -22.552 1.00 72.75 118 PRO A C 1
ATOM 982 O O . PRO A 1 118 ? 9.677 -11.878 -22.644 1.00 72.75 118 PRO A O 1
ATOM 985 N N . CYS A 1 119 ? 7.816 -12.153 -21.400 1.00 76.19 119 CYS A N 1
ATOM 986 C CA . CYS A 1 119 ? 8.486 -12.543 -20.163 1.00 76.19 119 CYS A CA 1
ATOM 987 C C . CYS A 1 119 ? 8.956 -14.009 -20.209 1.00 76.19 119 CYS A C 1
ATOM 989 O O . CYS A 1 119 ? 8.162 -14.883 -20.559 1.00 76.19 119 CYS A O 1
ATOM 991 N N . PRO A 1 120 ? 10.205 -14.292 -19.793 1.00 81.19 120 PRO A N 1
ATOM 992 C CA . PRO A 1 120 ? 10.710 -15.654 -19.632 1.00 81.19 120 PRO A CA 1
ATOM 993 C C . PRO A 1 120 ? 9.844 -16.496 -18.694 1.00 81.19 120 PRO A C 1
ATOM 995 O O . PRO A 1 120 ? 9.321 -15.975 -17.707 1.00 81.19 120 PRO A O 1
ATOM 998 N N . GLU A 1 121 ? 9.770 -17.801 -18.962 1.00 82.19 121 GLU A N 1
ATOM 999 C CA . GLU A 1 121 ? 9.054 -18.783 -18.130 1.00 82.19 121 GLU A CA 1
ATOM 1000 C C . GLU A 1 121 ? 9.507 -18.725 -16.667 1.00 82.19 121 GLU A C 1
ATOM 1002 O O . GLU A 1 121 ? 8.676 -18.567 -15.786 1.00 82.19 121 GLU A O 1
ATOM 1007 N N . GLU A 1 122 ? 10.814 -18.642 -16.407 1.00 83.88 122 GLU A N 1
ATOM 1008 C CA . GLU A 1 122 ? 11.363 -18.565 -15.044 1.00 83.88 122 GLU A CA 1
ATOM 1009 C C . GLU A 1 122 ? 10.813 -17.397 -14.202 1.00 83.88 122 GLU A C 1
ATOM 1011 O O . GLU A 1 122 ? 10.641 -17.520 -12.990 1.00 83.88 122 GLU A O 1
ATOM 1016 N N . ILE A 1 123 ? 10.566 -16.234 -14.821 1.00 84.31 123 ILE A N 1
ATOM 1017 C CA . ILE A 1 123 ? 10.004 -15.066 -14.122 1.00 84.31 123 ILE A CA 1
ATOM 1018 C C . ILE A 1 123 ? 8.499 -15.263 -13.916 1.00 84.31 123 ILE A C 1
ATOM 1020 O O . ILE A 1 123 ? 7.965 -14.870 -12.881 1.00 84.31 123 ILE A O 1
ATOM 1024 N N . ARG A 1 124 ? 7.813 -15.886 -14.880 1.00 83.62 124 ARG A N 1
ATOM 1025 C CA . ARG A 1 124 ? 6.385 -16.212 -14.775 1.00 83.62 124 ARG A CA 1
ATOM 1026 C C . ARG A 1 124 ? 6.133 -17.195 -13.636 1.00 83.62 124 ARG A C 1
ATOM 1028 O O . ARG A 1 124 ? 5.267 -16.932 -12.806 1.00 83.62 124 ARG A O 1
ATOM 1035 N N . ASP A 1 125 ? 6.930 -18.254 -13.569 1.00 85.56 125 ASP A N 1
ATOM 1036 C CA . ASP A 1 125 ? 6.818 -19.304 -12.559 1.00 85.56 125 ASP A CA 1
ATOM 1037 C C . ASP A 1 125 ? 7.043 -18.734 -11.156 1.00 85.56 125 ASP A C 1
ATOM 1039 O O . ASP A 1 125 ? 6.244 -18.982 -10.266 1.00 85.56 125 ASP A O 1
ATOM 1043 N N . GLN A 1 126 ? 8.020 -17.834 -10.976 1.00 86.62 126 GLN A N 1
ATOM 1044 C CA . GLN A 1 126 ? 8.228 -17.147 -9.690 1.00 86.62 126 GLN A CA 1
ATOM 1045 C C . GLN A 1 126 ? 6.994 -16.378 -9.197 1.00 86.62 126 GLN A C 1
ATOM 1047 O O . GLN A 1 126 ? 6.756 -16.311 -7.990 1.00 86.62 126 GLN A O 1
ATOM 1052 N N . LEU A 1 127 ? 6.228 -15.760 -10.102 1.00 86.62 127 LEU A N 1
ATOM 1053 C CA . LEU A 1 127 ? 4.998 -15.068 -9.722 1.00 86.62 127 LEU A CA 1
ATOM 1054 C C . LEU A 1 127 ? 3.863 -16.046 -9.418 1.00 86.62 127 LEU A C 1
ATOM 1056 O O . LEU A 1 127 ? 3.091 -15.788 -8.496 1.00 86.62 127 LEU A O 1
ATOM 1060 N N . LEU A 1 128 ? 3.749 -17.131 -10.186 1.00 85.75 128 LEU A N 1
ATOM 1061 C CA . LEU A 1 128 ? 2.755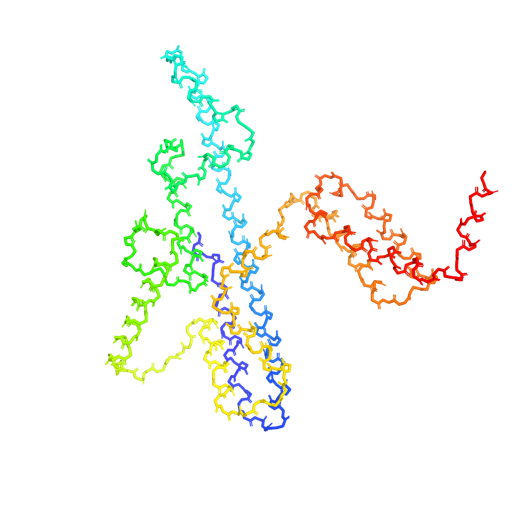 -18.175 -9.946 1.00 85.75 128 LEU A CA 1
ATOM 1062 C C . LEU A 1 128 ? 3.018 -18.868 -8.606 1.00 85.75 128 LEU A C 1
ATOM 1064 O O . LEU A 1 128 ? 2.118 -18.911 -7.778 1.00 85.75 128 LEU A O 1
ATOM 1068 N N . ASP A 1 129 ? 4.256 -19.271 -8.332 1.00 87.19 129 ASP A N 1
ATOM 1069 C CA . ASP A 1 129 ? 4.667 -19.860 -7.055 1.00 87.19 129 ASP A CA 1
ATOM 1070 C C . ASP A 1 129 ? 4.337 -18.931 -5.879 1.00 87.19 129 ASP A C 1
ATOM 1072 O O . ASP A 1 129 ? 3.739 -19.344 -4.885 1.00 87.19 129 ASP A O 1
ATOM 1076 N N . PHE A 1 130 ? 4.660 -17.637 -6.006 1.00 86.75 130 PHE A N 1
ATOM 1077 C CA . PHE A 1 130 ? 4.313 -16.654 -4.980 1.00 86.75 130 PHE A CA 1
ATOM 1078 C C . PHE A 1 130 ? 2.797 -16.474 -4.828 1.00 86.75 130 PHE A C 1
ATOM 1080 O O . PHE A 1 130 ? 2.311 -16.259 -3.715 1.00 86.75 130 PHE A O 1
ATOM 1087 N N . HIS A 1 131 ? 2.037 -16.545 -5.924 1.00 87.06 131 HIS A N 1
ATOM 1088 C CA . HIS A 1 131 ? 0.581 -16.483 -5.883 1.00 87.06 131 HIS A CA 1
ATOM 1089 C C . HIS A 1 131 ? -0.002 -17.671 -5.115 1.00 87.06 131 HIS A C 1
ATOM 1091 O O . HIS A 1 131 ? -0.803 -17.452 -4.207 1.00 87.06 131 HIS A O 1
ATOM 1097 N N . GLU A 1 132 ? 0.433 -18.894 -5.415 1.00 85.75 132 GLU A N 1
ATOM 1098 C CA . GLU A 1 132 ? -0.020 -20.109 -4.731 1.00 85.75 132 GLU A CA 1
ATOM 1099 C C . GLU A 1 132 ? 0.333 -20.077 -3.232 1.00 85.75 132 GLU A C 1
ATOM 1101 O O . GLU A 1 132 ? -0.526 -20.325 -2.376 1.00 85.75 132 GLU A O 1
ATOM 1106 N N . ASP A 1 133 ? 1.557 -19.657 -2.888 1.00 84.50 133 ASP A N 1
ATOM 1107 C CA . ASP A 1 133 ? 1.991 -19.459 -1.499 1.00 84.50 133 ASP A CA 1
ATOM 1108 C C . ASP A 1 133 ? 1.120 -18.413 -0.776 1.00 84.50 133 ASP A C 1
ATOM 1110 O O . ASP A 1 133 ? 0.683 -18.616 0.364 1.00 84.50 133 ASP A O 1
ATOM 1114 N N . LEU A 1 134 ? 0.826 -17.286 -1.437 1.00 84.50 134 LEU A N 1
ATOM 1115 C CA . LEU A 1 134 ? -0.007 -16.219 -0.881 1.00 84.50 134 LEU A CA 1
ATOM 1116 C C . LEU A 1 134 ? -1.449 -16.687 -0.654 1.00 84.50 134 LEU A C 1
ATOM 1118 O O . LEU A 1 134 ? -2.038 -16.362 0.382 1.00 84.50 134 LEU A O 1
ATOM 1122 N N . MET A 1 135 ? -2.017 -17.437 -1.598 1.00 84.12 135 MET A N 1
ATOM 1123 C CA . MET A 1 135 ? -3.378 -17.974 -1.520 1.00 84.12 135 MET A CA 1
ATOM 1124 C C . MET A 1 135 ? -3.500 -18.991 -0.383 1.00 84.12 135 MET A C 1
ATOM 1126 O O . MET A 1 135 ? -4.390 -18.858 0.465 1.00 84.12 135 MET A O 1
ATOM 1130 N N . THR A 1 136 ? -2.532 -19.901 -0.279 1.00 83.50 136 THR A N 1
ATOM 1131 C CA . THR A 1 136 ? -2.420 -20.859 0.828 1.00 83.50 136 THR A CA 1
ATOM 1132 C C . THR A 1 136 ? -2.332 -20.130 2.171 1.00 83.50 136 THR A C 1
ATOM 1134 O O . THR A 1 136 ? -3.081 -20.418 3.108 1.00 83.50 136 THR A O 1
ATOM 1137 N N . HIS A 1 137 ? -1.486 -19.099 2.271 1.00 79.00 137 HIS A N 1
ATOM 1138 C CA . HIS A 1 137 ? -1.344 -18.309 3.494 1.00 79.00 137 HIS A CA 1
ATOM 1139 C C . HIS A 1 137 ? -2.587 -17.458 3.819 1.00 79.00 137 HIS A C 1
ATOM 1141 O O . HIS A 1 137 ? -2.788 -17.081 4.977 1.00 79.00 137 HIS A O 1
ATOM 1147 N N . CYS A 1 138 ? -3.441 -17.156 2.835 1.00 80.69 138 CYS A N 1
ATOM 1148 C CA . CYS A 1 138 ? -4.734 -16.495 3.032 1.00 80.69 138 CYS A CA 1
ATOM 1149 C C . CYS A 1 138 ? -5.836 -17.427 3.557 1.00 80.69 138 CYS A C 1
ATOM 1151 O O . CYS A 1 138 ? -6.927 -16.933 3.842 1.00 80.69 138 CYS A O 1
ATOM 1153 N N . GLY A 1 139 ? -5.548 -18.720 3.740 1.00 73.50 139 GLY A N 1
ATOM 1154 C CA . GLY A 1 139 ? -6.517 -19.711 4.207 1.00 73.50 139 GLY A CA 1
ATOM 1155 C C . GLY A 1 139 ? -7.419 -20.233 3.091 1.00 73.50 139 GLY A C 1
ATOM 1156 O O . GLY A 1 139 ? -8.530 -20.683 3.369 1.00 73.50 139 GLY A O 1
ATOM 1157 N N . ILE A 1 140 ? -6.969 -20.131 1.837 1.00 71.06 140 ILE A N 1
ATOM 1158 C CA . ILE A 1 140 ? -7.636 -20.748 0.695 1.00 71.06 140 ILE A CA 1
ATOM 1159 C C . ILE A 1 140 ? -6.963 -22.089 0.462 1.00 71.06 140 ILE A C 1
ATOM 1161 O O . ILE A 1 140 ? -5.799 -22.144 0.078 1.00 71.06 140 ILE A O 1
ATOM 1165 N N . GLU A 1 141 ? -7.705 -23.162 0.722 1.00 59.53 141 GLU A N 1
ATOM 1166 C CA . GLU A 1 141 ? -7.354 -24.490 0.233 1.00 59.53 141 GLU A CA 1
ATOM 1167 C C . GLU A 1 141 ? -7.517 -24.445 -1.289 1.00 59.53 141 GLU A C 1
ATOM 1169 O O . GLU A 1 141 ? -8.630 -24.367 -1.813 1.00 59.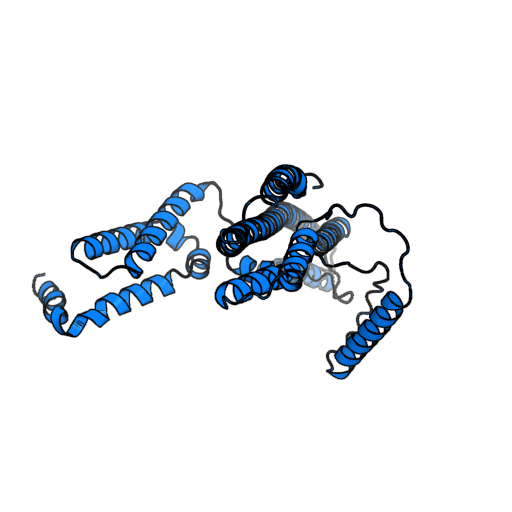53 141 GLU A O 1
ATOM 1174 N N . LEU A 1 142 ? -6.392 -24.367 -1.993 1.00 54.28 142 LEU A N 1
ATOM 1175 C CA . LEU A 1 142 ? -6.347 -24.631 -3.421 1.00 54.28 142 LEU A CA 1
ATOM 1176 C C . LEU A 1 142 ? -6.486 -26.150 -3.537 1.00 54.28 142 LEU A C 1
ATOM 1178 O O . LEU A 1 142 ? -5.544 -26.878 -3.236 1.00 54.28 142 LEU A O 1
ATOM 1182 N N . ASP A 1 143 ? -7.697 -26.631 -3.829 1.00 44.91 143 ASP A N 1
ATOM 1183 C CA . ASP A 1 143 ? -7.934 -28.060 -4.041 1.00 44.91 143 ASP A CA 1
ATOM 1184 C C . ASP A 1 143 ? -6.958 -28.559 -5.130 1.00 44.91 143 ASP A C 1
ATOM 1186 O O . ASP A 1 143 ? -6.915 -27.993 -6.225 1.00 44.91 143 ASP A O 1
ATOM 1190 N N . GLU A 1 144 ? -6.182 -29.615 -4.845 1.00 43.50 144 GLU A N 1
ATOM 1191 C CA . GLU A 1 144 ? -5.223 -30.228 -5.791 1.00 43.50 144 GLU A CA 1
ATOM 1192 C C . GLU A 1 144 ? -5.889 -30.730 -7.094 1.00 43.50 144 GLU A C 1
ATOM 1194 O O . GLU A 1 144 ? -5.202 -30.957 -8.086 1.00 43.50 144 GLU A O 1
ATOM 1199 N N . ASP A 1 145 ? -7.225 -30.816 -7.140 1.00 37.16 145 ASP A N 1
ATOM 1200 C CA . ASP A 1 145 ? -8.020 -31.150 -8.334 1.00 37.16 145 ASP A CA 1
ATOM 1201 C C . ASP A 1 145 ? -8.474 -29.915 -9.141 1.00 37.16 145 ASP A C 1
ATOM 1203 O O . ASP A 1 145 ? -9.458 -29.938 -9.886 1.00 37.16 145 ASP A O 1
ATOM 1207 N N . GLY A 1 146 ? -7.741 -28.810 -9.030 1.00 36.06 146 GLY A N 1
ATOM 1208 C CA . GLY A 1 146 ? -7.900 -27.632 -9.868 1.00 36.06 146 GLY A CA 1
ATOM 1209 C C . GLY A 1 146 ? -7.340 -27.840 -11.272 1.00 36.06 146 GLY A C 1
ATOM 1210 O O . GLY A 1 146 ? -6.408 -27.143 -11.671 1.00 36.06 146 GLY A O 1
ATOM 1211 N N . THR A 1 147 ? -7.956 -28.708 -12.086 1.00 29.59 147 THR A N 1
ATOM 1212 C CA . THR A 1 147 ? -8.029 -28.370 -13.511 1.00 29.59 147 THR A CA 1
ATOM 1213 C C . THR A 1 147 ? -8.579 -26.953 -13.555 1.00 29.59 147 THR A C 1
ATOM 1215 O O . THR A 1 147 ? -9.725 -26.724 -13.162 1.00 29.59 147 THR A O 1
ATOM 1218 N N . LEU A 1 148 ? -7.739 -25.999 -13.947 1.00 39.78 148 LEU A N 1
ATOM 1219 C CA . LEU A 1 148 ? -8.144 -24.656 -14.320 1.00 39.78 148 LEU A CA 1
ATOM 1220 C C . LEU A 1 148 ? -9.097 -24.801 -15.509 1.00 39.78 148 LEU A C 1
ATOM 1222 O O . LEU A 1 148 ? -8.700 -24.630 -16.659 1.00 39.78 148 LEU A O 1
ATOM 1226 N N . ASP A 1 149 ? -10.351 -25.175 -15.248 1.00 33.91 149 ASP A N 1
ATOM 1227 C CA . ASP A 1 149 ? -11.395 -25.109 -16.249 1.00 33.91 149 ASP A CA 1
ATOM 1228 C C . ASP A 1 149 ? -11.713 -23.628 -16.410 1.00 33.91 149 ASP A C 1
ATOM 1230 O O . ASP A 1 149 ? -12.472 -23.008 -15.657 1.00 33.91 149 ASP A O 1
ATOM 1234 N N . GLY A 1 150 ? -11.009 -23.036 -17.372 1.00 35.34 150 GLY A N 1
ATOM 1235 C CA . GLY A 1 150 ? -11.189 -21.694 -17.894 1.00 35.34 150 GLY A CA 1
ATOM 1236 C C . GLY A 1 150 ? -12.536 -21.531 -18.589 1.00 35.34 150 GLY A C 1
ATOM 1237 O O . GLY A 1 150 ? -12.594 -21.043 -19.715 1.00 35.34 150 GLY A O 1
ATOM 1238 N N . ASN A 1 151 ? -13.624 -21.907 -17.922 1.00 37.69 151 ASN A N 1
ATOM 1239 C CA . ASN A 1 151 ? -14.972 -21.626 -18.372 1.00 37.69 151 ASN A CA 1
ATOM 1240 C C . ASN A 1 151 ? -15.943 -21.480 -17.192 1.00 37.69 151 ASN A C 1
ATOM 1242 O O . ASN A 1 151 ? -16.969 -22.152 -17.103 1.00 37.69 151 ASN A O 1
ATOM 1246 N N . SER A 1 152 ? -15.655 -20.542 -16.281 1.00 39.56 152 SER A N 1
ATOM 1247 C CA . SER A 1 152 ? -16.725 -19.995 -15.442 1.00 39.56 152 SER A CA 1
ATOM 1248 C C . SER A 1 152 ? -17.571 -19.065 -16.303 1.00 39.56 152 SER A C 1
ATOM 1250 O O . SER A 1 152 ? -17.353 -17.858 -16.393 1.00 39.56 152 SER A O 1
ATOM 1252 N N . ASP A 1 153 ? -18.544 -19.660 -16.981 1.00 35.72 153 ASP A N 1
ATOM 1253 C CA . ASP A 1 153 ? -19.625 -18.929 -17.613 1.00 35.72 153 ASP A CA 1
ATOM 1254 C C . ASP A 1 153 ? -20.224 -18.008 -16.528 1.00 35.72 153 ASP A C 1
ATOM 1256 O O . ASP A 1 153 ? -20.792 -18.476 -15.537 1.00 35.72 153 ASP A O 1
ATOM 1260 N N . LEU A 1 154 ? -20.030 -16.686 -16.656 1.00 47.62 154 LEU A N 1
ATOM 1261 C CA . LEU A 1 154 ? -20.368 -15.646 -15.659 1.00 47.62 154 LEU A CA 1
ATOM 1262 C C . LEU A 1 154 ? -21.880 -15.537 -15.374 1.00 47.62 154 LEU A C 1
ATOM 1264 O O . LEU A 1 154 ? -22.346 -14.611 -14.705 1.00 47.62 154 LEU A O 1
ATOM 1268 N N . THR A 1 155 ? -22.661 -16.478 -15.890 1.00 63.25 155 THR A N 1
ATOM 1269 C CA . THR A 1 155 ? -24.098 -16.565 -15.732 1.00 63.25 155 THR A CA 1
ATOM 1270 C C . THR A 1 155 ? -24.459 -17.038 -14.321 1.00 63.25 155 THR A C 1
ATOM 1272 O O . THR A 1 155 ? -23.792 -17.865 -13.697 1.00 63.25 155 THR A O 1
ATOM 1275 N N . ILE A 1 156 ? -25.574 -16.516 -13.802 1.00 56.44 156 ILE A N 1
ATOM 1276 C CA . ILE A 1 156 ? -26.137 -16.863 -12.482 1.00 56.44 156 ILE A CA 1
ATOM 1277 C C . ILE A 1 156 ? -26.306 -18.388 -12.335 1.00 56.44 156 ILE A C 1
ATOM 1279 O O . ILE A 1 156 ? -26.164 -18.936 -11.243 1.00 56.44 156 ILE A O 1
ATOM 1283 N N . ARG A 1 157 ? -26.547 -19.080 -13.454 1.00 51.12 157 ARG A N 1
ATOM 1284 C CA . ARG A 1 157 ? -26.700 -20.532 -13.535 1.00 51.12 157 ARG A CA 1
ATOM 1285 C C . ARG A 1 157 ? -25.396 -21.285 -13.250 1.00 51.12 157 ARG A C 1
ATOM 1287 O O . ARG A 1 157 ? -25.449 -22.266 -12.517 1.00 51.12 157 ARG A O 1
ATOM 1294 N N . GLY A 1 158 ? -24.253 -20.814 -13.758 1.00 54.09 158 GLY A N 1
ATOM 1295 C CA . GLY A 1 158 ? -22.939 -21.413 -13.488 1.00 54.09 158 GLY A CA 1
ATOM 1296 C C . GLY A 1 158 ? -22.540 -21.291 -12.016 1.00 54.09 158 GLY A C 1
ATOM 1297 O O . GLY A 1 158 ? -22.117 -22.263 -11.395 1.00 54.09 158 GLY A O 1
ATOM 1298 N N . ARG A 1 159 ? -22.803 -20.128 -11.405 1.00 59.81 159 ARG A N 1
ATOM 1299 C CA . ARG A 1 159 ? -22.576 -19.913 -9.964 1.00 59.81 159 ARG A CA 1
ATOM 1300 C C . ARG A 1 159 ? -23.477 -20.786 -9.091 1.00 59.81 159 ARG A C 1
ATOM 1302 O O . ARG A 1 159 ? -23.021 -21.287 -8.068 1.00 59.81 159 ARG A O 1
ATOM 1309 N N . LEU A 1 160 ? -24.738 -20.974 -9.488 1.00 51.22 160 LEU A N 1
ATOM 1310 C CA . LEU A 1 160 ? -25.689 -21.822 -8.765 1.00 51.22 160 LEU A CA 1
ATOM 1311 C C . LEU A 1 160 ? -25.305 -23.303 -8.849 1.00 51.22 160 LEU A C 1
ATOM 1313 O O . LEU A 1 160 ? -25.378 -23.993 -7.840 1.00 51.22 160 LEU A O 1
ATOM 1317 N N . LEU A 1 161 ? -24.871 -23.774 -10.022 1.00 56.16 161 LEU A N 1
ATOM 1318 C CA . LEU A 1 161 ? -24.381 -25.140 -10.218 1.00 56.16 161 LEU A CA 1
ATOM 1319 C C . LEU A 1 161 ? -23.140 -25.414 -9.368 1.00 56.16 161 LEU A C 1
ATOM 1321 O O . LEU A 1 161 ? -23.148 -26.382 -8.619 1.00 56.16 161 LEU A O 1
ATOM 1325 N N . TYR A 1 162 ? -22.157 -24.511 -9.374 1.00 61.00 162 TYR A N 1
ATOM 1326 C CA . TYR A 1 162 ? -20.969 -24.616 -8.520 1.00 61.00 162 TYR A CA 1
ATOM 1327 C C . TYR A 1 162 ? -21.323 -24.659 -7.022 1.00 61.00 162 TYR A C 1
ATOM 1329 O O . TYR A 1 162 ? -20.823 -25.495 -6.272 1.00 61.00 162 TYR A O 1
ATOM 1337 N N . LEU A 1 163 ? -22.237 -23.792 -6.572 1.00 52.88 163 LEU A N 1
ATOM 1338 C CA . LEU A 1 163 ? -22.746 -23.809 -5.195 1.00 52.88 163 LEU A CA 1
ATOM 1339 C C . LEU A 1 163 ? -23.462 -25.121 -4.863 1.00 52.88 163 LEU A C 1
ATOM 1341 O O . LEU A 1 163 ? -23.274 -25.667 -3.779 1.00 52.88 163 LEU A O 1
ATOM 1345 N N . MET A 1 164 ? -24.276 -25.628 -5.786 1.00 52.56 164 MET A N 1
ATOM 1346 C CA . MET A 1 164 ? -25.022 -26.868 -5.608 1.00 52.56 164 MET A CA 1
ATOM 1347 C C . MET A 1 164 ? -24.073 -28.065 -5.524 1.00 52.56 164 MET A C 1
ATOM 1349 O O . MET A 1 164 ? -24.233 -28.887 -4.626 1.00 52.56 164 MET A O 1
ATOM 1353 N N . GLU A 1 165 ? -23.043 -28.094 -6.369 1.00 55.62 165 GLU A N 1
ATOM 1354 C CA . GLU A 1 165 ? -21.996 -29.113 -6.412 1.00 55.62 165 GLU A CA 1
ATOM 1355 C C . GLU A 1 165 ? -21.158 -29.111 -5.123 1.00 55.62 165 GLU A C 1
ATOM 1357 O O . GLU A 1 165 ? -21.002 -30.157 -4.481 1.00 55.62 165 GLU A O 1
ATOM 1362 N N . LYS A 1 166 ? -20.768 -27.921 -4.643 1.00 50.66 166 LYS A N 1
ATOM 1363 C CA . LYS A 1 166 ? -20.081 -27.714 -3.357 1.00 50.66 166 LYS A CA 1
ATOM 1364 C C . LYS A 1 166 ? -20.938 -28.141 -2.158 1.00 50.66 166 LYS A C 1
ATOM 1366 O O . LYS A 1 166 ? -20.426 -28.740 -1.214 1.00 50.66 166 LYS A O 1
ATOM 1371 N N . VAL A 1 167 ? -22.253 -27.909 -2.197 1.00 56.12 167 VAL A N 1
ATOM 1372 C CA . VAL A 1 167 ? -23.201 -28.357 -1.157 1.00 56.12 167 VAL A CA 1
ATOM 1373 C C . VAL A 1 167 ? -23.374 -29.880 -1.163 1.00 56.12 167 VAL A C 1
ATOM 1375 O O . VAL A 1 167 ? -23.421 -30.492 -0.094 1.00 56.12 167 VAL A O 1
ATOM 1378 N N . THR A 1 168 ? -23.433 -30.522 -2.334 1.00 56.31 168 THR A N 1
ATOM 1379 C CA . THR A 1 168 ? -23.439 -31.994 -2.429 1.00 56.31 168 THR A CA 1
ATOM 1380 C C . THR A 1 168 ? -22.133 -32.611 -1.945 1.00 56.31 168 THR A C 1
ATOM 1382 O O . THR A 1 168 ? -22.175 -33.622 -1.246 1.00 56.31 168 THR A O 1
ATOM 1385 N N . TYR A 1 169 ? -20.991 -31.990 -2.240 1.00 50.97 169 TYR A N 1
ATOM 1386 C CA . TYR A 1 169 ? -19.688 -32.435 -1.751 1.00 50.97 169 TYR A CA 1
ATOM 1387 C C . TYR A 1 169 ? -19.582 -32.327 -0.222 1.00 50.97 169 TYR A C 1
ATOM 1389 O O . TYR A 1 169 ? -19.215 -33.296 0.439 1.00 50.97 169 TYR A O 1
ATOM 1397 N N . LEU A 1 170 ? -20.021 -31.210 0.369 1.00 46.97 170 LEU A N 1
ATOM 1398 C CA . LEU A 1 170 ? -20.069 -31.032 1.827 1.00 46.97 170 LEU A CA 1
ATOM 1399 C C . LEU A 1 170 ? -21.014 -32.030 2.516 1.00 46.97 170 LEU A C 1
ATOM 1401 O O . LEU A 1 170 ? -20.687 -32.542 3.586 1.00 46.97 170 LEU A O 1
ATOM 1405 N N . LYS A 1 171 ? -22.150 -32.372 1.892 1.00 48.94 171 LYS A N 1
ATOM 1406 C CA . LYS A 1 171 ? -23.031 -33.452 2.373 1.00 48.94 171 LYS A CA 1
ATOM 1407 C C . LYS A 1 171 ? -22.359 -34.823 2.325 1.00 48.94 171 LYS A C 1
ATOM 1409 O O . LYS A 1 171 ? -22.594 -35.638 3.212 1.00 48.94 171 LYS A O 1
ATOM 1414 N N . LYS A 1 172 ? -21.524 -35.077 1.315 1.00 45.81 172 LYS A N 1
ATOM 1415 C CA . LYS A 1 172 ? -20.767 -36.327 1.174 1.00 45.81 172 LYS A CA 1
ATOM 1416 C C . LYS A 1 172 ? -19.644 -36.417 2.216 1.00 45.81 172 LYS A C 1
ATOM 1418 O O . LYS A 1 172 ? -19.520 -37.441 2.876 1.00 45.81 172 LYS A O 1
ATOM 1423 N N . LYS A 1 173 ? -18.941 -35.307 2.468 1.00 43.75 173 LYS A N 1
ATOM 1424 C CA . LYS A 1 173 ? -17.906 -35.171 3.510 1.00 43.75 173 LYS A CA 1
ATOM 1425 C C . LYS A 1 173 ? -18.466 -35.264 4.940 1.00 43.75 173 LYS A C 1
ATOM 1427 O O . LYS A 1 173 ? -17.757 -35.687 5.839 1.00 43.75 173 LYS A O 1
ATOM 1432 N N . GLN A 1 174 ? -19.739 -34.919 5.164 1.00 45.91 174 GLN A N 1
ATOM 1433 C CA . GLN A 1 174 ? -20.425 -35.160 6.447 1.00 45.91 174 GLN A CA 1
ATOM 1434 C C . GLN A 1 174 ? -20.909 -36.611 6.632 1.00 45.91 174 GLN A C 1
ATOM 1436 O O . GLN A 1 174 ? -21.184 -37.013 7.762 1.00 45.91 174 GLN A O 1
ATOM 1441 N N . ALA A 1 175 ? -21.029 -37.397 5.555 1.00 41.88 175 ALA A N 1
ATOM 1442 C CA . ALA A 1 175 ? -21.433 -38.804 5.622 1.00 41.88 175 ALA A CA 1
ATOM 1443 C C . ALA A 1 175 ? -20.256 -39.751 5.933 1.00 41.88 175 ALA A C 1
ATOM 1445 O O . ALA A 1 175 ? -20.470 -40.832 6.482 1.00 41.88 175 ALA A O 1
ATOM 1446 N N . GLU A 1 176 ? -19.019 -39.334 5.654 1.00 36.84 176 GLU A N 1
ATOM 1447 C CA . GLU A 1 176 ? -17.797 -40.003 6.106 1.00 36.84 176 GLU A CA 1
ATOM 1448 C C . GLU A 1 176 ? -17.372 -39.430 7.465 1.00 36.84 176 GLU A C 1
ATOM 1450 O O . GLU A 1 176 ? -16.739 -38.382 7.556 1.00 36.84 176 GLU A O 1
ATOM 1455 N N . LYS A 1 177 ? -17.745 -40.101 8.562 1.00 32.50 177 LYS A N 1
ATOM 1456 C CA . LYS A 1 177 ? -17.191 -39.786 9.889 1.00 32.50 177 LYS A CA 1
ATOM 1457 C C . LYS A 1 177 ? -15.682 -40.069 9.889 1.00 32.50 177 LYS A C 1
ATOM 1459 O O . LYS A 1 177 ? -15.325 -41.225 9.653 1.00 32.50 177 LYS A O 1
ATOM 1464 N N . PRO A 1 178 ? -14.802 -39.124 10.265 1.00 36.09 178 PRO A N 1
ATOM 1465 C CA . PRO A 1 178 ? -13.470 -39.493 10.701 1.00 36.09 178 PRO A CA 1
ATOM 1466 C C . PRO A 1 178 ? -13.559 -39.948 12.162 1.00 36.09 178 PRO A C 1
ATOM 1468 O O . PRO A 1 178 ? -13.936 -39.187 13.052 1.00 36.09 178 PRO A O 1
ATOM 1471 N N . VAL A 1 179 ? -13.255 -41.224 12.386 1.00 36.12 179 VAL A N 1
ATOM 1472 C CA . VAL A 1 179 ? -12.793 -41.730 13.678 1.00 36.12 179 VAL A CA 1
ATOM 1473 C C . VAL A 1 179 ? -11.306 -41.402 13.737 1.00 36.12 179 VAL A C 1
ATOM 1475 O O . VAL A 1 179 ? -10.522 -42.120 13.131 1.00 36.12 179 VAL A O 1
ATOM 1478 N N . ASP A 1 180 ? -10.951 -40.294 14.384 1.00 31.98 180 ASP A N 1
ATOM 1479 C CA . ASP A 1 180 ? -9.766 -40.225 15.246 1.00 31.98 180 ASP A CA 1
ATOM 1480 C C . ASP A 1 180 ? -9.855 -38.968 16.121 1.00 31.98 180 ASP A C 1
ATOM 1482 O O . ASP A 1 180 ? -9.920 -37.840 15.623 1.00 31.98 180 ASP A O 1
ATOM 1486 N N . ASP A 1 181 ? -9.939 -39.187 17.428 1.00 34.19 181 ASP A N 1
ATOM 1487 C CA . ASP A 1 181 ? -10.046 -38.171 18.473 1.00 34.19 181 ASP A CA 1
ATOM 1488 C C . ASP A 1 181 ? -8.679 -38.076 19.157 1.00 34.19 181 ASP A C 1
ATOM 1490 O O . ASP A 1 181 ? -8.505 -38.507 20.291 1.00 34.19 181 ASP A O 1
ATOM 1494 N N . ASP A 1 182 ? -7.684 -37.571 18.423 1.00 29.47 182 ASP A N 1
ATOM 1495 C CA . ASP A 1 182 ? -6.349 -37.298 18.953 1.00 29.47 182 ASP A CA 1
ATOM 1496 C C . ASP A 1 182 ? -6.060 -35.791 18.864 1.00 29.47 182 ASP A C 1
ATOM 1498 O O . ASP A 1 182 ? -5.835 -35.218 17.797 1.00 29.47 182 ASP A O 1
ATOM 1502 N N . ALA A 1 183 ? -6.132 -35.139 20.029 1.00 37.97 183 ALA A N 1
ATOM 1503 C CA . ALA A 1 183 ? -5.519 -33.860 20.396 1.00 37.97 183 ALA A CA 1
ATOM 1504 C C . ALA A 1 183 ? -5.202 -32.886 19.239 1.00 37.97 183 ALA A C 1
ATOM 1506 O O . ALA A 1 183 ? -4.040 -32.585 18.942 1.00 37.97 183 ALA A O 1
ATOM 1507 N N . LYS A 1 184 ? -6.239 -32.303 18.626 1.00 41.16 184 LYS A N 1
ATOM 1508 C CA . LYS A 1 184 ? -6.092 -31.183 17.684 1.00 41.16 184 LYS A CA 1
ATOM 1509 C C . LYS A 1 184 ? -5.618 -29.931 18.429 1.00 41.16 184 LYS A C 1
ATOM 1511 O O . LYS A 1 184 ? -6.397 -29.068 18.823 1.00 41.16 184 LYS A O 1
ATOM 1516 N N . THR A 1 185 ? -4.309 -29.810 18.621 1.00 39.41 185 THR A N 1
ATOM 1517 C CA . THR A 1 185 ? -3.699 -28.498 18.842 1.00 39.41 185 THR A CA 1
ATOM 1518 C C . THR A 1 185 ? -3.990 -27.670 17.593 1.00 39.41 185 THR A C 1
ATOM 1520 O O . THR A 1 185 ? -3.534 -28.007 16.504 1.00 39.41 185 THR A O 1
ATOM 1523 N N . SER A 1 186 ? -4.811 -26.624 17.717 1.00 42.62 186 SER A N 1
ATOM 1524 C CA . SER A 1 186 ? -5.139 -25.722 16.606 1.00 42.62 186 SER A CA 1
ATOM 1525 C C . SER A 1 186 ? -3.843 -25.290 15.906 1.00 42.62 186 SER A C 1
ATOM 1527 O O . SER A 1 186 ? -3.009 -24.593 16.502 1.00 42.62 186 SER A O 1
ATOM 1529 N N . SER A 1 187 ? -3.607 -25.754 14.675 1.00 61.03 187 SER A N 1
ATOM 1530 C CA . SER A 1 187 ? -2.293 -25.603 14.039 1.00 61.03 187 SER A CA 1
ATOM 1531 C C . SER A 1 187 ? -2.050 -24.162 13.584 1.00 61.03 187 SER A C 1
ATOM 1533 O O . SER A 1 187 ? -0.901 -23.712 13.591 1.00 61.03 187 SER A O 1
ATOM 1535 N N . THR A 1 188 ? -3.129 -23.425 13.299 1.00 73.12 188 THR A N 1
ATOM 1536 C CA . THR A 1 188 ? -3.125 -22.087 12.690 1.00 73.12 188 THR A CA 1
ATOM 1537 C C . THR A 1 188 ? -3.993 -21.112 13.494 1.00 73.12 188 THR A C 1
ATOM 1539 O O . THR A 1 188 ? -5.028 -21.508 14.030 1.00 73.12 188 THR A O 1
ATOM 1542 N N . LEU A 1 189 ? -3.622 -19.821 13.539 1.00 76.25 189 LEU A N 1
ATOM 1543 C CA . LEU A 1 189 ? -4.409 -18.770 14.214 1.00 76.25 189 LEU A CA 1
ATOM 1544 C C . LEU A 1 189 ? -5.870 -18.734 13.731 1.00 76.25 189 LEU A C 1
ATOM 1546 O O . LEU A 1 189 ? -6.778 -18.560 14.534 1.00 76.25 189 LEU A O 1
ATOM 1550 N N . GLN A 1 190 ? -6.092 -18.963 12.434 1.00 81.69 190 GLN A N 1
ATOM 1551 C CA . GLN A 1 190 ? -7.421 -19.027 11.826 1.00 81.69 190 GLN A CA 1
ATOM 1552 C C . GLN A 1 190 ? -8.312 -20.092 12.480 1.00 81.69 190 GLN A C 1
ATOM 1554 O O . GLN A 1 190 ? -9.460 -19.812 12.824 1.00 81.69 190 GLN A O 1
ATOM 1559 N N . GLN A 1 191 ? -7.773 -21.298 12.687 1.00 81.25 191 GLN A N 1
ATOM 1560 C CA . GLN A 1 191 ? -8.481 -22.398 13.345 1.00 81.25 191 GLN A CA 1
ATOM 1561 C C . GLN A 1 191 ? -8.693 -22.088 14.826 1.00 81.25 191 GLN A C 1
ATOM 1563 O O . GLN A 1 191 ? -9.808 -22.216 15.312 1.00 81.25 191 GLN A O 1
ATOM 1568 N N . LEU A 1 192 ? -7.664 -21.575 15.514 1.00 81.31 192 LEU A N 1
ATOM 1569 C CA . LEU A 1 192 ? -7.767 -21.184 16.922 1.00 81.31 192 LEU A CA 1
ATOM 1570 C C . LEU A 1 192 ? -8.899 -20.175 17.145 1.00 81.31 192 LEU A C 1
ATOM 1572 O O . LEU A 1 192 ? -9.721 -20.366 18.037 1.00 81.31 192 LEU A O 1
ATOM 1576 N N . ILE A 1 193 ? -8.959 -19.112 16.338 1.00 83.44 193 ILE A N 1
ATOM 1577 C CA . ILE A 1 193 ? -10.002 -18.087 16.453 1.00 83.44 193 ILE A CA 1
ATOM 1578 C C . ILE A 1 193 ? -11.367 -18.682 16.104 1.00 83.44 193 ILE A C 1
ATOM 1580 O O . ILE A 1 193 ? -12.322 -18.452 16.840 1.00 83.44 193 ILE A O 1
ATOM 1584 N N . SER A 1 194 ? -11.468 -19.465 15.027 1.00 86.19 194 SER A N 1
ATOM 1585 C CA . SER A 1 194 ? -12.745 -20.059 14.607 1.00 86.19 194 SER A CA 1
ATOM 1586 C C . SER A 1 194 ? -13.313 -20.994 15.679 1.00 86.19 194 SER A C 1
ATOM 1588 O O . SER A 1 194 ? -14.465 -20.836 16.078 1.00 86.19 194 SER A O 1
ATOM 1590 N N . ASP A 1 195 ? -12.487 -21.893 16.218 1.00 82.56 195 ASP A N 1
ATOM 1591 C CA . ASP A 1 195 ? -12.884 -22.848 17.255 1.00 82.56 195 ASP A CA 1
ATOM 1592 C C . ASP A 1 195 ? -13.222 -22.141 18.573 1.00 82.56 195 ASP A C 1
ATOM 1594 O O . ASP A 1 195 ? -14.197 -22.492 19.236 1.00 82.56 195 ASP A O 1
ATOM 1598 N N . THR A 1 196 ? -12.452 -21.112 18.943 1.00 82.00 196 THR A N 1
ATOM 1599 C CA . THR A 1 196 ? -12.685 -20.331 20.168 1.00 82.00 196 THR A CA 1
ATOM 1600 C C . THR A 1 196 ? -14.006 -19.562 20.093 1.00 82.00 196 THR A C 1
ATOM 1602 O O . THR A 1 196 ? -14.793 -19.616 21.034 1.00 82.00 196 THR A O 1
ATOM 1605 N N . MET A 1 197 ? -14.298 -18.900 18.967 1.00 84.25 197 MET A N 1
ATOM 1606 C CA . MET A 1 197 ? -15.541 -18.136 18.789 1.00 84.25 197 MET A CA 1
ATOM 1607 C C . MET A 1 197 ? -16.777 -19.044 18.781 1.00 84.25 197 MET A C 1
ATOM 1609 O O . MET A 1 197 ? -17.797 -18.699 19.378 1.00 84.25 197 MET A O 1
ATOM 1613 N N . VAL A 1 198 ? -16.684 -20.217 18.141 1.00 85.75 198 VAL A N 1
ATOM 1614 C CA . VAL A 1 198 ? -17.762 -21.220 18.149 1.00 85.75 198 VAL A CA 1
ATOM 1615 C C . VAL A 1 198 ? -17.980 -21.767 19.556 1.00 85.75 198 VAL A C 1
ATOM 1617 O O . VAL A 1 198 ? -19.123 -21.860 19.998 1.00 85.75 198 VAL A O 1
ATOM 1620 N N . ARG A 1 199 ? -16.901 -22.071 20.286 1.00 82.75 199 ARG A N 1
ATOM 1621 C CA . ARG A 1 199 ? -16.979 -22.553 21.668 1.00 82.75 199 ARG A CA 1
ATOM 1622 C C . ARG A 1 199 ? -17.647 -21.531 22.590 1.00 82.75 199 ARG A C 1
ATOM 1624 O O . ARG A 1 199 ? -18.578 -21.887 23.302 1.00 82.75 199 ARG A O 1
ATOM 1631 N N . TRP A 1 200 ? -17.256 -20.258 22.521 1.00 84.62 200 TRP A N 1
ATOM 1632 C CA . TRP A 1 200 ? -17.859 -19.199 23.343 1.00 84.62 200 TRP A CA 1
ATOM 1633 C C . TRP A 1 200 ? -19.359 -19.026 23.086 1.00 84.62 200 TRP A C 1
ATOM 1635 O O . TRP A 1 200 ? -20.123 -18.826 24.030 1.00 84.62 200 TRP A O 1
ATOM 1645 N N . ALA A 1 201 ? -19.789 -19.157 21.827 1.00 84.25 201 ALA A N 1
ATOM 1646 C CA . ALA A 1 201 ? -21.201 -19.101 21.456 1.00 84.25 201 ALA A CA 1
ATOM 1647 C C . ALA A 1 201 ? -22.007 -20.336 21.911 1.00 84.25 201 ALA A C 1
ATOM 1649 O O . ALA A 1 201 ? -23.227 -20.252 22.036 1.00 84.25 201 ALA A O 1
ATOM 1650 N N . GLN A 1 202 ? -21.351 -21.480 22.137 1.00 83.25 202 GLN A N 1
ATOM 1651 C CA . GLN A 1 202 ? -21.984 -22.712 22.623 1.00 83.25 202 GLN A CA 1
ATOM 1652 C C . GLN A 1 202 ? -22.048 -22.782 24.154 1.00 83.25 202 GLN A C 1
ATOM 1654 O O . GLN A 1 202 ? -23.018 -23.304 24.698 1.00 83.25 202 GLN A O 1
ATOM 1659 N N . GLU A 1 203 ? -21.024 -22.277 24.846 1.00 79.38 203 GLU A N 1
ATOM 1660 C CA . GLU A 1 203 ? -20.899 -22.366 26.306 1.00 79.38 203 GLU A CA 1
ATOM 1661 C C . GLU A 1 203 ? -21.791 -21.367 27.053 1.00 79.38 203 GLU A C 1
ATOM 1663 O O . GLU A 1 203 ? -22.191 -21.630 28.187 1.00 79.38 203 GLU A O 1
ATOM 1668 N N . SER A 1 204 ? -22.111 -20.220 26.446 1.00 76.06 204 SER A N 1
ATOM 1669 C CA . SER A 1 204 ? -22.873 -19.164 27.119 1.00 76.06 204 SER A CA 1
ATOM 1670 C C . SER A 1 204 ? -23.749 -18.354 26.166 1.00 76.06 204 SER A C 1
ATOM 1672 O O . SER A 1 204 ? -23.390 -18.118 25.013 1.00 76.06 204 SER A O 1
ATOM 1674 N N . VAL A 1 205 ? -24.902 -17.894 26.663 1.00 79.38 205 VAL A N 1
ATOM 1675 C CA . VAL A 1 205 ? -25.732 -16.907 25.959 1.00 79.38 205 VAL A CA 1
ATOM 1676 C C . VAL A 1 205 ? -25.114 -15.529 26.179 1.00 79.38 205 VAL A C 1
ATOM 1678 O O . VAL A 1 205 ? -25.036 -15.054 27.309 1.00 79.38 205 VAL A O 1
ATOM 1681 N N . ILE A 1 206 ? -24.661 -14.899 25.097 1.00 80.31 206 ILE A N 1
ATOM 1682 C CA . ILE A 1 206 ? -24.018 -13.583 25.131 1.00 80.31 206 ILE A CA 1
ATOM 1683 C C . ILE A 1 206 ? -25.090 -12.501 24.985 1.00 80.31 206 ILE A C 1
ATOM 1685 O O . ILE A 1 206 ? -25.756 -12.424 23.953 1.00 80.31 206 ILE A O 1
ATOM 1689 N N . GLU A 1 207 ? -25.250 -11.665 26.012 1.00 82.44 207 GLU A N 1
ATOM 1690 C CA . GLU A 1 207 ? -26.269 -10.604 26.043 1.00 82.44 207 GLU A CA 1
ATOM 1691 C C . GLU A 1 207 ? -25.798 -9.294 25.396 1.00 82.44 207 GLU A C 1
ATOM 1693 O O . GLU A 1 207 ? -26.612 -8.559 24.838 1.00 82.44 207 GLU A O 1
ATOM 1698 N N . ASP A 1 208 ? -24.495 -8.996 25.450 1.00 85.12 208 ASP A N 1
ATOM 1699 C CA . ASP A 1 208 ? -23.946 -7.750 24.913 1.00 85.12 208 ASP A CA 1
ATOM 1700 C C . ASP A 1 208 ? -23.898 -7.768 23.369 1.00 85.12 208 ASP A C 1
ATOM 1702 O O . ASP A 1 208 ? -23.111 -8.522 22.778 1.00 85.12 208 ASP A O 1
ATOM 1706 N N . PRO A 1 209 ? -24.685 -6.917 22.678 1.00 87.50 209 PRO A N 1
ATOM 1707 C CA . PRO A 1 209 ? -24.680 -6.861 21.221 1.00 87.50 209 PRO A CA 1
ATOM 1708 C C . PRO A 1 209 ? -23.349 -6.353 20.650 1.00 87.50 209 PRO A C 1
ATOM 1710 O O . PRO A 1 209 ? -23.058 -6.613 19.478 1.00 87.50 209 PRO A O 1
ATOM 1713 N N . GLU A 1 210 ? -22.546 -5.612 21.421 1.00 87.56 210 GLU A N 1
ATOM 1714 C CA . GLU A 1 210 ? -21.241 -5.138 20.958 1.00 87.56 210 GLU A CA 1
ATOM 1715 C C . GLU A 1 210 ? -20.214 -6.263 20.889 1.00 87.56 210 GLU A C 1
ATOM 1717 O O . GLU A 1 210 ? -19.556 -6.417 19.854 1.00 87.56 210 GLU A O 1
ATOM 1722 N N . LEU A 1 211 ? -20.148 -7.101 21.922 1.00 85.94 211 LEU A N 1
ATOM 1723 C CA . LEU A 1 211 ? -19.320 -8.300 21.929 1.00 85.94 211 LEU A CA 1
ATOM 1724 C C . LEU A 1 211 ? -19.708 -9.273 20.811 1.00 85.94 211 LEU A C 1
ATOM 1726 O O . LEU A 1 211 ? -18.836 -9.721 20.067 1.00 85.94 211 LEU A O 1
ATOM 1730 N N . VAL A 1 212 ? -21.005 -9.539 20.619 1.00 88.31 212 VAL A N 1
ATOM 1731 C CA . VAL A 1 212 ? -21.481 -10.406 19.524 1.00 88.31 212 VAL A CA 1
ATOM 1732 C C . VAL A 1 212 ? -21.004 -9.877 18.169 1.00 88.31 212 VAL A C 1
ATOM 1734 O O . VAL A 1 212 ? -20.493 -10.633 17.339 1.00 88.31 212 VAL A O 1
ATOM 1737 N N . ARG A 1 213 ? -21.103 -8.561 17.948 1.00 89.75 213 ARG A N 1
ATOM 1738 C CA . ARG A 1 213 ? -20.612 -7.924 16.720 1.00 89.75 213 ARG A CA 1
ATOM 1739 C C . ARG A 1 213 ? -19.104 -8.100 16.559 1.00 89.75 213 ARG A C 1
ATOM 1741 O O . ARG A 1 213 ? -18.661 -8.449 15.467 1.00 89.75 213 ARG A O 1
ATOM 1748 N N . ALA A 1 214 ? -18.324 -7.886 17.618 1.00 87.31 214 ALA A N 1
ATOM 1749 C CA . ALA A 1 214 ? -16.872 -8.053 17.590 1.00 87.31 214 ALA A CA 1
ATOM 1750 C C . ALA A 1 214 ? -16.468 -9.502 17.261 1.00 87.31 214 ALA A C 1
ATOM 1752 O O . ALA A 1 214 ? -15.599 -9.722 16.415 1.00 87.31 214 ALA A O 1
ATOM 1753 N N . MET A 1 215 ? -17.152 -10.488 17.848 1.00 88.00 215 MET A N 1
ATOM 1754 C CA . MET A 1 215 ? -16.932 -11.910 17.572 1.00 88.00 215 MET A CA 1
ATOM 1755 C C . MET A 1 215 ? -17.223 -12.267 16.111 1.00 88.00 215 MET A C 1
ATOM 1757 O O . MET A 1 215 ? -16.390 -12.888 15.450 1.00 88.00 215 MET A O 1
ATOM 1761 N N . PHE A 1 216 ? -18.361 -11.825 15.563 1.00 88.94 216 PHE A N 1
ATOM 1762 C CA . PHE A 1 216 ? -18.691 -12.072 14.155 1.00 88.94 216 PHE A CA 1
ATOM 1763 C C . PHE A 1 216 ? -17.738 -11.365 13.191 1.00 88.94 216 PHE A C 1
ATOM 1765 O O . PHE A 1 216 ? -17.388 -11.935 12.160 1.00 88.94 216 PHE A O 1
ATOM 1772 N N . VAL A 1 217 ? -17.282 -10.152 13.518 1.00 89.38 217 VAL A N 1
ATOM 1773 C CA . VAL A 1 217 ? -16.268 -9.447 12.721 1.00 89.38 217 VAL A CA 1
ATOM 1774 C C . VAL A 1 217 ? -14.953 -10.227 12.716 1.00 89.38 217 VAL A C 1
ATOM 1776 O O . VAL A 1 217 ? -14.366 -10.412 11.649 1.00 89.38 217 VAL A O 1
ATOM 1779 N N . LEU A 1 218 ? -14.500 -10.726 13.870 1.00 87.50 218 LEU A N 1
ATOM 1780 C CA . LEU A 1 218 ? -13.291 -11.549 13.964 1.00 87.50 218 LEU A CA 1
ATOM 1781 C C . LEU A 1 218 ? -13.412 -12.840 13.159 1.00 87.50 218 LEU A C 1
ATOM 1783 O O . LEU A 1 218 ? -12.486 -13.174 12.418 1.00 87.50 218 LEU A O 1
ATOM 1787 N N . LEU A 1 219 ? -14.556 -13.520 13.262 1.00 89.25 219 LEU A N 1
ATOM 1788 C CA . LEU A 1 219 ? -14.834 -14.745 12.521 1.00 89.25 219 LEU A CA 1
ATOM 1789 C C . LEU A 1 219 ? -14.873 -14.481 11.012 1.00 89.25 219 LEU A C 1
ATOM 1791 O O . LEU A 1 219 ? -14.184 -15.155 10.253 1.00 89.25 219 LEU A O 1
ATOM 1795 N N . HIS A 1 220 ? -15.597 -13.450 10.569 1.00 88.75 220 HIS A N 1
ATOM 1796 C CA . HIS A 1 220 ? -15.651 -13.059 9.160 1.00 88.75 220 HIS A CA 1
ATOM 1797 C C . HIS A 1 220 ? -14.250 -12.774 8.608 1.00 88.75 220 HIS A C 1
ATOM 1799 O O . HIS A 1 220 ? -13.916 -13.222 7.516 1.00 88.75 220 HIS A O 1
ATOM 1805 N N . ARG A 1 221 ? -13.394 -12.086 9.372 1.00 86.56 221 ARG A N 1
ATOM 1806 C CA . ARG A 1 221 ? -12.005 -11.810 8.972 1.00 86.56 221 ARG A CA 1
ATOM 1807 C C . ARG A 1 221 ? -11.139 -13.065 8.832 1.00 86.56 221 ARG A C 1
ATOM 1809 O O . ARG A 1 221 ? -10.195 -13.022 8.049 1.00 86.56 221 ARG A O 1
ATOM 1816 N N . GLN A 1 222 ? -11.441 -14.152 9.547 1.00 85.62 222 GLN A N 1
ATOM 1817 C CA . GLN A 1 222 ? -10.715 -15.419 9.396 1.00 85.62 222 GLN A CA 1
ATOM 1818 C C . GLN A 1 222 ? -11.002 -16.102 8.057 1.00 85.62 222 GLN A C 1
ATOM 1820 O O . GLN A 1 222 ? -10.121 -16.760 7.515 1.00 85.62 222 GLN A O 1
ATOM 1825 N N . TYR A 1 223 ? -12.213 -15.945 7.519 1.00 85.19 223 TYR A N 1
ATOM 1826 C CA . TYR A 1 223 ? -12.599 -16.514 6.224 1.00 85.19 223 TYR A CA 1
ATOM 1827 C C . TYR A 1 223 ? -12.382 -15.534 5.060 1.00 85.19 223 TY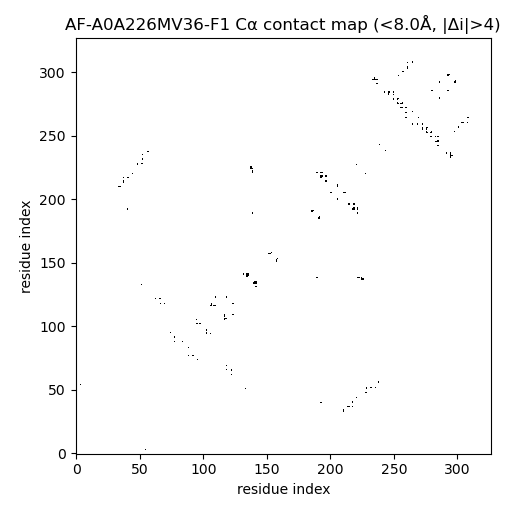R A C 1
ATOM 1829 O O . TYR A 1 223 ? -12.117 -15.953 3.938 1.00 85.19 223 TYR A O 1
ATOM 1837 N N . ASP A 1 224 ? -12.438 -14.226 5.322 1.00 86.75 224 ASP A N 1
ATOM 1838 C CA . ASP A 1 224 ? -12.191 -13.157 4.348 1.00 86.75 224 ASP A CA 1
ATOM 1839 C C . ASP A 1 224 ? -10.716 -12.707 4.336 1.00 86.75 224 ASP A C 1
ATOM 1841 O O . ASP A 1 224 ? -10.387 -11.526 4.509 1.00 86.75 224 ASP A O 1
ATOM 1845 N N . GLY A 1 225 ? -9.801 -13.662 4.136 1.00 83.69 225 GLY A N 1
ATOM 1846 C CA . GLY A 1 225 ? -8.364 -13.387 4.056 1.00 83.69 225 GLY A CA 1
ATOM 1847 C C . GLY A 1 225 ? -8.000 -12.472 2.879 1.00 83.69 225 GLY A C 1
ATOM 1848 O O . GLY A 1 225 ? -7.240 -11.514 3.052 1.00 83.69 225 GLY A O 1
ATOM 1849 N N . ILE A 1 226 ? -8.599 -12.721 1.706 1.00 87.75 226 ILE A N 1
ATOM 1850 C CA . ILE A 1 226 ? -8.402 -11.906 0.496 1.00 87.75 226 ILE A CA 1
ATOM 1851 C C . ILE A 1 226 ? -9.007 -10.517 0.658 1.00 87.75 226 ILE A C 1
ATOM 1853 O O . ILE A 1 226 ? -8.339 -9.533 0.345 1.00 87.75 226 ILE A O 1
ATOM 1857 N N . GLY A 1 227 ? -10.248 -10.388 1.140 1.00 87.94 227 GLY A N 1
ATOM 1858 C CA . GLY A 1 227 ? -10.877 -9.075 1.267 1.00 87.94 227 GLY A CA 1
ATOM 1859 C C . GLY A 1 227 ? -10.108 -8.165 2.220 1.00 87.94 227 GLY A C 1
ATOM 1860 O O . GLY A 1 227 ? -10.029 -6.959 1.981 1.00 87.94 227 GLY A O 1
ATOM 1861 N N . GLY A 1 228 ? -9.461 -8.733 3.246 1.00 87.12 228 GLY A N 1
ATOM 1862 C CA . GLY A 1 228 ? -8.501 -8.015 4.087 1.00 87.12 228 GLY A CA 1
ATOM 1863 C C . GLY A 1 228 ? -7.371 -7.366 3.281 1.00 87.12 228 GLY A C 1
ATOM 1864 O O . GLY A 1 228 ? -7.117 -6.172 3.444 1.00 87.12 228 GLY A O 1
ATOM 1865 N N . LEU A 1 229 ? -6.747 -8.118 2.370 1.00 89.44 229 LEU A N 1
ATOM 1866 C CA . LEU A 1 229 ? -5.698 -7.609 1.481 1.00 89.44 229 LEU A CA 1
ATOM 1867 C C . LEU A 1 229 ? -6.236 -6.595 0.471 1.00 89.44 229 LEU A C 1
ATOM 1869 O O . LEU A 1 229 ? -5.661 -5.521 0.327 1.00 89.44 229 LEU A O 1
ATOM 1873 N N . VAL A 1 230 ? -7.368 -6.881 -0.176 1.00 90.81 230 VAL A N 1
ATOM 1874 C CA . VAL A 1 230 ? -7.982 -5.994 -1.180 1.00 90.81 230 VAL A CA 1
ATOM 1875 C C . VAL A 1 230 ? -8.338 -4.627 -0.589 1.00 90.81 230 VAL A C 1
ATOM 1877 O O . VAL A 1 230 ? -8.185 -3.610 -1.259 1.00 90.81 230 VAL A O 1
ATOM 1880 N N . ARG A 1 231 ? -8.774 -4.571 0.675 1.00 90.88 231 ARG A N 1
ATOM 1881 C CA . ARG A 1 231 ? -9.052 -3.300 1.368 1.00 90.88 231 ARG A CA 1
ATOM 1882 C C . ARG A 1 231 ? -7.785 -2.551 1.783 1.00 90.88 231 ARG A C 1
ATOM 1884 O O . ARG A 1 231 ? -7.819 -1.325 1.894 1.00 90.88 231 ARG A O 1
ATOM 1891 N N . ALA A 1 232 ? -6.700 -3.270 2.055 1.00 91.94 232 ALA A N 1
ATOM 1892 C CA . ALA A 1 232 ? -5.471 -2.694 2.582 1.00 91.94 232 ALA A CA 1
ATOM 1893 C C . ALA A 1 232 ? -4.493 -2.243 1.485 1.00 91.94 232 ALA A C 1
ATOM 1895 O O . ALA A 1 232 ? -3.906 -1.173 1.617 1.00 91.94 232 ALA A O 1
ATOM 1896 N N . LEU A 1 233 ? -4.383 -2.989 0.380 1.00 92.19 233 LEU A N 1
ATOM 1897 C CA . LEU A 1 233 ? -3.473 -2.701 -0.737 1.00 92.19 233 LEU A CA 1
ATOM 1898 C C . LEU A 1 233 ? -3.622 -1.282 -1.322 1.00 92.19 233 LEU A C 1
ATOM 1900 O O . LEU A 1 233 ? -2.599 -0.634 -1.524 1.00 92.19 233 LEU A O 1
ATOM 1904 N N . PRO A 1 234 ? -4.834 -0.723 -1.528 1.00 92.69 234 PRO A N 1
ATOM 1905 C CA . PRO A 1 234 ? -4.985 0.655 -2.007 1.00 92.69 234 PRO A CA 1
ATOM 1906 C C . PRO A 1 234 ? -4.439 1.722 -1.045 1.00 92.69 234 PRO A C 1
ATOM 1908 O O . PRO A 1 234 ? -4.221 2.860 -1.455 1.00 92.69 234 PRO A O 1
ATOM 1911 N N . LYS A 1 235 ? -4.252 1.374 0.236 1.00 92.06 235 LYS A N 1
ATOM 1912 C CA . LYS A 1 235 ? -3.677 2.249 1.268 1.00 92.06 235 LYS A CA 1
ATOM 1913 C C . LYS A 1 235 ? -2.174 2.026 1.457 1.00 92.06 235 LYS A C 1
ATOM 1915 O O . LYS A 1 235 ? -1.537 2.792 2.176 1.00 92.06 235 LYS A O 1
ATOM 1920 N N . THR A 1 236 ? -1.608 0.992 0.839 1.00 93.75 236 THR A N 1
ATOM 1921 C CA . THR A 1 236 ? -0.179 0.692 0.885 1.00 93.75 236 THR A CA 1
ATOM 1922 C C . THR A 1 236 ? 0.571 1.572 -0.107 1.00 93.75 236 THR A C 1
ATOM 1924 O O . THR A 1 236 ? 0.150 1.751 -1.248 1.00 93.75 236 THR A O 1
ATOM 1927 N N . TYR A 1 237 ? 1.706 2.121 0.322 1.00 94.88 237 TYR A N 1
ATOM 1928 C CA . TYR A 1 237 ? 2.560 2.951 -0.516 1.00 94.88 237 TYR A CA 1
ATOM 1929 C C . TYR A 1 237 ? 4.028 2.674 -0.198 1.00 94.88 237 TYR A C 1
ATOM 1931 O O . TYR A 1 237 ? 4.396 2.585 0.972 1.00 94.88 237 TYR A O 1
ATOM 1939 N N . THR A 1 238 ? 4.860 2.546 -1.230 1.00 94.19 238 THR A N 1
ATOM 1940 C CA . THR A 1 238 ? 6.307 2.370 -1.089 1.00 94.19 238 THR A CA 1
ATOM 1941 C C . THR A 1 238 ? 7.013 3.707 -1.288 1.00 94.19 238 THR A C 1
ATOM 1943 O O . THR A 1 238 ? 6.702 4.471 -2.202 1.00 94.19 238 THR A O 1
ATOM 1946 N N . ILE A 1 239 ? 7.958 4.011 -0.401 1.00 93.81 239 ILE A N 1
ATOM 1947 C CA . ILE A 1 239 ? 8.794 5.214 -0.464 1.00 93.81 239 ILE A CA 1
ATOM 1948 C C . ILE A 1 239 ? 10.263 4.816 -0.511 1.00 93.81 239 ILE A C 1
ATOM 1950 O O . ILE A 1 239 ? 10.647 3.748 -0.040 1.00 93.81 239 ILE A O 1
ATOM 1954 N N . ASN A 1 240 ? 11.092 5.703 -1.051 1.00 93.00 240 ASN A N 1
ATOM 1955 C CA . ASN A 1 240 ? 12.538 5.536 -1.004 1.00 93.00 240 ASN A CA 1
ATOM 1956 C C . ASN A 1 240 ? 13.058 5.791 0.426 1.00 93.00 240 ASN A C 1
ATOM 1958 O O . ASN A 1 240 ? 12.521 6.641 1.142 1.00 93.00 240 ASN A O 1
ATOM 1962 N N . SER A 1 241 ? 14.138 5.109 0.811 1.00 92.50 241 SER A N 1
ATOM 1963 C CA . SER A 1 241 ? 14.819 5.257 2.104 1.00 92.50 241 SER A CA 1
ATOM 1964 C C . SER A 1 241 ? 15.246 6.701 2.395 1.00 92.50 241 SER A C 1
ATOM 1966 O O . SER A 1 241 ? 15.195 7.141 3.540 1.00 92.50 241 SER A O 1
ATOM 1968 N N . VAL A 1 242 ? 15.584 7.472 1.358 1.00 94.12 242 VAL A N 1
ATOM 1969 C CA . VAL A 1 242 ? 15.983 8.888 1.474 1.00 94.12 242 VAL A CA 1
ATOM 1970 C C . VAL A 1 242 ? 14.842 9.792 1.966 1.00 94.12 242 VAL A C 1
ATOM 1972 O O . VAL A 1 242 ? 15.102 10.826 2.574 1.00 94.12 242 VAL A O 1
ATOM 1975 N N . SER A 1 243 ? 13.581 9.417 1.731 1.00 94.25 243 SER A N 1
ATOM 1976 C CA . SER A 1 243 ? 12.406 10.237 2.069 1.00 94.25 243 SER A CA 1
ATOM 1977 C C . SER A 1 243 ? 11.734 9.824 3.384 1.00 94.25 243 SER A C 1
ATOM 1979 O O . SER A 1 243 ? 10.656 10.329 3.708 1.00 94.25 243 SER A O 1
ATOM 1981 N N . VAL A 1 244 ? 12.324 8.890 4.140 1.00 94.81 244 VAL A N 1
ATOM 1982 C CA . VAL A 1 244 ? 11.709 8.320 5.352 1.00 94.81 244 VAL A CA 1
ATOM 1983 C C . VAL A 1 244 ? 11.520 9.377 6.438 1.00 94.81 244 VAL A C 1
ATOM 1985 O O . VAL A 1 244 ? 10.421 9.496 6.972 1.00 94.81 244 VAL A O 1
ATOM 1988 N N . GLU A 1 245 ? 12.543 10.179 6.730 1.00 95.00 245 GLU A N 1
ATOM 1989 C CA . GLU A 1 245 ? 12.480 11.203 7.783 1.00 95.00 245 GLU A CA 1
ATOM 1990 C C . GLU A 1 245 ? 11.416 12.266 7.481 1.00 95.00 245 GLU A C 1
ATOM 1992 O O . GLU A 1 245 ? 10.560 12.564 8.315 1.00 95.00 245 GLU A O 1
ATOM 1997 N N . ASP A 1 246 ? 11.393 12.770 6.246 1.00 94.88 246 ASP A N 1
ATOM 1998 C CA . ASP A 1 246 ? 10.376 13.720 5.800 1.00 94.88 246 ASP A CA 1
ATOM 1999 C C . ASP A 1 246 ? 8.968 13.116 5.858 1.00 94.88 246 ASP A C 1
ATOM 2001 O O . ASP A 1 246 ? 8.013 13.804 6.222 1.00 94.88 246 ASP A O 1
ATOM 2005 N N . THR A 1 247 ? 8.827 11.823 5.554 1.00 95.00 247 THR A N 1
ATOM 2006 C CA . THR A 1 247 ? 7.540 11.122 5.647 1.00 95.00 247 THR A CA 1
ATOM 2007 C C . THR A 1 247 ? 7.092 10.952 7.098 1.00 95.00 247 THR A C 1
ATOM 2009 O O . THR A 1 247 ? 5.915 11.149 7.391 1.00 95.00 247 THR A O 1
ATOM 2012 N N . ILE A 1 248 ? 8.002 10.646 8.028 1.00 95.25 248 ILE A N 1
ATOM 2013 C CA . ILE A 1 248 ? 7.689 10.564 9.464 1.00 95.25 248 ILE A CA 1
ATOM 2014 C C . ILE A 1 248 ? 7.194 11.919 9.974 1.00 95.25 248 ILE A C 1
ATOM 2016 O O . ILE A 1 248 ? 6.150 11.979 10.623 1.00 95.25 248 ILE A O 1
ATOM 2020 N N . ASN A 1 249 ? 7.890 13.004 9.626 1.00 94.94 249 ASN A N 1
ATOM 2021 C CA . ASN A 1 249 ? 7.485 14.358 10.006 1.00 94.94 249 ASN A CA 1
ATOM 2022 C C . ASN A 1 249 ? 6.104 14.709 9.436 1.00 94.94 249 ASN A C 1
ATOM 2024 O O . ASN A 1 249 ? 5.245 15.215 10.155 1.00 94.94 249 ASN A O 1
ATOM 2028 N N . LEU A 1 250 ? 5.850 14.361 8.170 1.00 95.25 250 LEU A N 1
ATOM 2029 C CA . LEU A 1 250 ? 4.547 14.554 7.534 1.00 95.25 250 LEU A CA 1
ATOM 2030 C C . LEU A 1 250 ? 3.426 13.796 8.262 1.00 95.25 250 LEU A C 1
ATOM 2032 O O . LEU A 1 250 ? 2.357 14.355 8.515 1.00 95.25 250 LEU A O 1
ATOM 2036 N N . LEU A 1 251 ? 3.658 12.523 8.598 1.00 94.81 251 LEU A N 1
ATOM 2037 C CA . LEU A 1 251 ? 2.692 11.684 9.308 1.00 94.81 251 LEU A CA 1
ATOM 2038 C C . LEU A 1 251 ? 2.446 12.183 10.734 1.00 94.81 251 LEU A C 1
ATOM 2040 O O . LEU A 1 251 ? 1.305 12.146 11.193 1.00 94.81 251 LEU A O 1
ATOM 2044 N N . ALA A 1 252 ? 3.476 12.692 11.412 1.00 94.81 252 ALA A N 1
ATOM 2045 C CA . ALA A 1 252 ? 3.347 13.305 12.729 1.00 94.81 252 ALA A CA 1
ATOM 2046 C C . ALA A 1 252 ? 2.470 14.567 12.675 1.00 94.81 252 ALA A C 1
ATOM 2048 O O . ALA A 1 252 ? 1.506 14.669 13.438 1.00 94.81 252 ALA A O 1
ATOM 2049 N N . SER A 1 253 ? 2.725 15.477 11.727 1.00 93.94 253 SER A N 1
ATOM 2050 C CA . SER A 1 253 ? 1.893 16.671 11.517 1.00 93.94 253 SER A CA 1
ATOM 2051 C C . SER A 1 253 ? 0.451 16.304 11.149 1.00 93.94 253 SER A C 1
ATOM 2053 O O . SER A 1 253 ? -0.492 16.890 11.682 1.00 93.94 253 SER A O 1
ATOM 2055 N N . LEU A 1 254 ? 0.243 15.293 10.297 1.00 94.50 254 LEU A N 1
ATOM 2056 C CA . LEU A 1 254 ? -1.097 14.807 9.951 1.00 94.50 254 LEU A CA 1
ATOM 2057 C C . LEU A 1 254 ? -1.814 14.180 11.159 1.00 94.50 254 LEU A C 1
ATOM 2059 O O . LEU A 1 254 ? -3.004 14.422 11.363 1.00 94.50 254 LEU A O 1
ATOM 2063 N N . GLY A 1 255 ? -1.102 13.401 11.976 1.00 93.69 255 GLY A N 1
ATOM 2064 C CA . GLY A 1 255 ? -1.621 12.827 13.217 1.00 93.69 255 GLY A CA 1
ATOM 2065 C C . GLY A 1 255 ? -2.036 13.902 14.219 1.00 93.69 255 GLY A C 1
ATOM 2066 O O . GLY A 1 255 ? -3.106 13.803 14.819 1.00 93.69 255 GLY A O 1
ATOM 2067 N N . GLN A 1 256 ? -1.247 14.972 14.331 1.00 91.12 256 GLN A N 1
ATOM 2068 C CA . GLN A 1 256 ? -1.586 16.132 15.149 1.00 91.12 256 GLN A CA 1
ATOM 2069 C C . GLN A 1 256 ? -2.849 16.841 14.645 1.00 91.12 256 GLN A C 1
ATOM 2071 O O . GLN A 1 256 ? -3.701 17.206 15.446 1.00 91.12 256 GLN A O 1
ATOM 2076 N N . ILE A 1 257 ? -3.020 17.022 13.333 1.00 91.25 257 ILE A N 1
ATOM 2077 C CA . ILE A 1 257 ? -4.255 17.620 12.797 1.00 91.25 257 ILE A CA 1
ATOM 2078 C C . ILE A 1 257 ? -5.461 16.724 13.098 1.00 91.25 257 ILE A C 1
ATOM 2080 O O . ILE A 1 257 ? -6.509 17.218 13.512 1.00 91.25 257 ILE A O 1
ATOM 2084 N N . ARG A 1 258 ? -5.315 15.405 12.941 1.00 93.12 258 ARG A N 1
ATOM 2085 C CA . ARG A 1 258 ? -6.395 14.443 13.203 1.00 93.12 258 ARG A CA 1
ATOM 2086 C C . ARG A 1 258 ? -6.819 14.389 14.661 1.00 93.12 258 ARG A C 1
ATOM 2088 O O . ARG A 1 258 ? -8.010 14.273 14.924 1.00 93.12 258 ARG A O 1
ATOM 2095 N N . SER A 1 259 ? -5.888 14.514 15.603 1.00 90.81 259 SER A N 1
ATOM 2096 C CA . SER A 1 259 ? -6.242 14.552 17.026 1.00 90.81 259 SER A CA 1
ATOM 2097 C C . SER A 1 259 ? -7.026 15.814 17.401 1.00 90.81 259 SER A C 1
ATOM 2099 O O . SER A 1 259 ? -7.856 15.775 18.307 1.00 90.81 259 SER A O 1
ATOM 2101 N N . LEU A 1 260 ? -6.825 16.919 16.674 1.00 87.69 260 LEU A N 1
ATOM 2102 C CA . LEU A 1 260 ? -7.579 18.158 16.871 1.00 87.69 260 LEU A CA 1
ATOM 2103 C C . LEU A 1 260 ? -9.008 18.086 16.310 1.00 87.69 260 LEU A C 1
ATOM 2105 O O . LEU A 1 260 ? -9.857 18.851 16.755 1.00 87.69 260 LEU A O 1
ATOM 2109 N N . LEU A 1 261 ? -9.308 17.177 15.374 1.00 85.88 261 LEU A N 1
ATOM 2110 C CA . LEU A 1 261 ? -10.642 17.064 14.766 1.00 85.88 261 LEU A CA 1
ATOM 2111 C C . LEU A 1 261 ? -11.727 16.594 15.740 1.00 85.88 261 LEU A C 1
ATOM 2113 O O . LEU A 1 261 ? -12.876 17.011 15.613 1.00 85.88 261 LEU A O 1
ATOM 2117 N N . SER A 1 262 ? -11.377 15.763 16.722 1.00 82.88 262 SER A N 1
ATOM 2118 C CA . SER A 1 262 ? -12.306 15.314 17.767 1.00 82.88 262 SER A CA 1
ATOM 2119 C C . SER A 1 262 ? -12.487 16.330 18.899 1.00 82.88 262 SER A C 1
ATOM 2121 O O . SER A 1 262 ? -13.327 16.131 19.776 1.00 82.88 262 SER A O 1
ATOM 2123 N N . VAL A 1 263 ? -11.687 17.401 18.922 1.00 82.50 263 VAL A N 1
ATOM 2124 C CA . VAL A 1 263 ? -11.640 18.379 20.015 1.00 82.50 263 VAL A CA 1
ATOM 2125 C C . VAL A 1 263 ? -12.316 19.681 19.588 1.00 82.50 263 VAL A C 1
ATOM 2127 O O . VAL A 1 263 ? -12.226 20.126 18.444 1.00 82.50 263 VAL A O 1
ATOM 2130 N N . ARG A 1 264 ? -13.007 20.336 20.526 1.00 78.12 264 ARG A N 1
ATOM 2131 C CA . ARG A 1 264 ? -13.620 21.644 20.273 1.00 78.12 264 ARG A CA 1
ATOM 2132 C C . ARG A 1 264 ? -12.535 22.703 20.053 1.00 78.12 264 ARG A C 1
ATOM 2134 O O . AR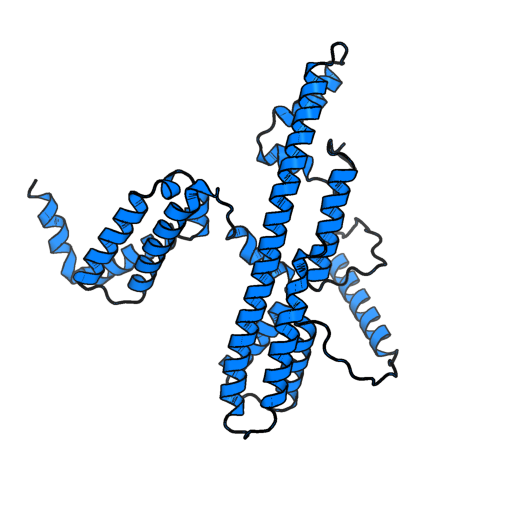G A 1 264 ? -11.703 22.920 20.926 1.00 78.12 264 ARG A O 1
ATOM 2141 N N . MET A 1 265 ? -12.600 23.414 18.928 1.00 77.81 265 MET A N 1
ATOM 2142 C CA . MET A 1 265 ? -11.588 24.406 18.542 1.00 77.81 265 MET A CA 1
ATOM 2143 C C . MET A 1 265 ? -11.542 25.622 19.483 1.00 77.81 265 MET A C 1
ATOM 2145 O O . MET A 1 265 ? -12.449 26.465 19.480 1.00 77.81 265 MET A O 1
ATOM 2149 N N . GLY A 1 266 ? -10.456 25.741 20.247 1.00 83.69 266 GLY A N 1
ATOM 2150 C CA . GLY A 1 266 ? -10.061 26.938 20.985 1.00 83.69 266 GLY A CA 1
ATOM 2151 C C . GLY A 1 266 ? -8.971 27.742 20.262 1.00 83.69 266 GLY A C 1
ATOM 2152 O O . GLY A 1 266 ? -8.623 27.479 19.112 1.00 83.69 266 GLY A O 1
ATOM 2153 N N . LYS A 1 267 ? -8.449 28.783 20.925 1.00 84.31 267 LYS A N 1
ATOM 2154 C CA . LYS A 1 267 ? -7.426 29.677 20.343 1.00 84.31 267 LYS A CA 1
ATOM 2155 C C . LYS A 1 267 ? -6.049 29.019 20.220 1.00 84.31 267 LYS A C 1
ATOM 2157 O O . LYS A 1 267 ? -5.283 29.403 19.340 1.00 84.31 267 LYS A O 1
ATOM 2162 N N . GLU A 1 268 ? -5.712 28.091 21.112 1.00 87.19 268 GLU A N 1
ATOM 2163 C CA . GLU A 1 268 ? -4.417 27.402 21.080 1.00 87.19 268 GLU A CA 1
ATOM 2164 C C . GLU A 1 268 ? -4.444 26.242 20.078 1.00 87.19 268 GLU A C 1
ATOM 2166 O O . GLU A 1 268 ? -3.502 26.075 19.306 1.00 87.19 268 GLU A O 1
ATOM 2171 N N . GLU A 1 269 ? -5.566 25.526 19.989 1.00 85.81 269 GLU A N 1
ATOM 2172 C CA . GLU A 1 269 ? -5.819 24.484 18.993 1.00 85.81 269 GLU A CA 1
ATOM 2173 C C . GLU A 1 269 ? -5.766 25.053 17.568 1.00 85.81 269 GLU A C 1
ATOM 2175 O O . GLU A 1 269 ? -5.135 24.465 16.692 1.00 85.81 269 GLU A O 1
ATOM 2180 N N . GLU A 1 270 ? -6.336 26.244 17.344 1.00 84.69 270 GLU A N 1
ATOM 2181 C CA . GLU A 1 270 ? -6.268 26.944 16.053 1.00 84.69 270 GLU A CA 1
ATOM 2182 C C . GLU A 1 270 ? -4.816 27.259 15.649 1.00 84.69 270 GLU A C 1
ATOM 2184 O O . GLU A 1 270 ? -4.424 27.046 14.501 1.00 84.69 270 GLU A O 1
ATOM 2189 N N . LYS A 1 271 ? -3.973 27.703 16.593 1.00 88.19 271 LYS A N 1
ATOM 2190 C CA . LYS A 1 271 ? -2.547 27.952 16.317 1.00 88.19 271 LYS A CA 1
ATOM 2191 C C . LYS A 1 271 ? -1.794 26.665 15.989 1.00 88.19 271 LYS A C 1
ATOM 2193 O O . LYS A 1 271 ? -0.973 26.668 15.072 1.00 88.19 271 LYS A O 1
ATOM 2198 N N . LEU A 1 272 ? -2.047 25.585 16.733 1.00 89.81 272 LEU A N 1
ATOM 2199 C CA . LEU A 1 272 ? -1.425 24.280 16.487 1.00 89.81 272 LEU A CA 1
ATOM 2200 C C . LEU A 1 272 ? -1.828 23.721 15.121 1.00 89.81 272 LEU A C 1
ATOM 2202 O O . LEU A 1 272 ? -0.982 23.192 14.406 1.00 89.81 272 LEU A O 1
ATOM 2206 N N . MET A 1 273 ? -3.084 23.912 14.727 1.00 89.19 273 MET A N 1
ATOM 2207 C CA . MET A 1 273 ? -3.591 23.506 13.423 1.00 89.19 273 MET A CA 1
ATOM 2208 C C . MET A 1 273 ? -2.946 24.286 12.274 1.00 89.19 273 MET A C 1
ATOM 2210 O O . MET A 1 273 ? -2.497 23.679 11.304 1.00 89.19 273 MET A O 1
ATOM 2214 N N . ILE A 1 274 ? -2.840 25.615 12.391 1.00 88.19 274 ILE A N 1
ATOM 2215 C CA . ILE A 1 274 ? -2.159 26.446 11.384 1.00 88.19 274 ILE A CA 1
ATOM 2216 C C . ILE A 1 274 ? -0.689 26.030 11.249 1.00 88.19 274 ILE A C 1
ATOM 2218 O O . ILE A 1 274 ? -0.183 25.942 10.132 1.00 88.19 274 ILE A O 1
ATOM 2222 N N . ARG A 1 275 ? -0.011 25.736 12.368 1.00 91.62 275 ARG A N 1
ATOM 2223 C CA . ARG A 1 275 ? 1.369 25.237 12.345 1.00 91.62 275 ARG A CA 1
ATOM 2224 C C . ARG A 1 275 ? 1.463 23.884 11.638 1.00 91.62 275 ARG A C 1
ATOM 2226 O O . ARG A 1 275 ? 2.245 23.771 10.705 1.00 91.62 275 ARG A O 1
ATOM 2233 N N . GLY A 1 276 ? 0.626 22.914 12.009 1.00 91.19 276 GLY A N 1
ATOM 2234 C CA . GLY A 1 276 ? 0.626 21.585 11.391 1.00 91.19 276 GLY A CA 1
ATOM 2235 C C . GLY A 1 276 ? 0.348 21.623 9.884 1.00 91.19 276 GLY A C 1
ATOM 2236 O O . GLY A 1 276 ? 0.999 20.914 9.121 1.00 91.19 276 GLY A O 1
ATOM 2237 N N . LEU A 1 277 ? -0.562 22.493 9.431 1.00 91.25 277 LEU A N 1
ATOM 2238 C CA . LEU A 1 277 ? -0.796 22.725 8.000 1.00 91.25 277 LEU A CA 1
ATOM 2239 C C . LEU A 1 277 ? 0.422 23.360 7.316 1.00 91.25 277 LEU A C 1
ATOM 2241 O O . LEU A 1 277 ? 0.778 22.954 6.212 1.00 91.25 277 LEU A O 1
ATOM 2245 N N . GLY A 1 278 ? 1.079 24.318 7.974 1.00 92.81 278 GLY A N 1
ATOM 2246 C CA . GLY A 1 278 ? 2.329 24.907 7.495 1.00 92.81 278 GLY A CA 1
ATOM 2247 C C . GLY A 1 278 ? 3.445 23.871 7.343 1.00 92.81 278 GLY A C 1
ATOM 2248 O O . GLY A 1 278 ? 4.121 23.855 6.317 1.00 92.81 278 GLY A O 1
ATOM 2249 N N . ASP A 1 279 ? 3.596 22.970 8.312 1.00 94.31 279 ASP A N 1
ATOM 2250 C CA . ASP A 1 279 ? 4.602 21.903 8.285 1.00 94.31 279 ASP A CA 1
ATOM 2251 C C . ASP A 1 279 ? 4.342 20.908 7.142 1.00 94.31 279 ASP A C 1
ATOM 2253 O O . ASP A 1 279 ? 5.271 20.532 6.428 1.00 94.31 279 ASP A O 1
ATOM 2257 N N . ILE A 1 280 ? 3.075 20.549 6.892 1.00 93.69 280 ILE A N 1
ATOM 2258 C CA . ILE A 1 280 ? 2.677 19.721 5.740 1.00 93.69 280 ILE A CA 1
ATOM 2259 C C . ILE A 1 280 ? 2.993 20.430 4.417 1.00 93.69 280 ILE A C 1
ATOM 2261 O O . ILE A 1 280 ? 3.570 19.821 3.518 1.00 93.69 280 ILE A O 1
ATOM 2265 N N . MET A 1 281 ? 2.644 21.715 4.291 1.00 92.00 281 MET A N 1
ATOM 2266 C CA . MET A 1 281 ? 2.868 22.494 3.066 1.00 92.00 281 MET A CA 1
ATOM 2267 C C . MET A 1 281 ? 4.350 22.731 2.760 1.00 92.00 281 MET A C 1
ATOM 2269 O O . MET A 1 281 ? 4.715 22.857 1.591 1.00 92.00 281 MET A O 1
ATOM 2273 N N . ASN A 1 282 ? 5.197 22.801 3.788 1.00 93.88 282 ASN A N 1
ATOM 2274 C CA . ASN A 1 282 ? 6.643 22.968 3.646 1.00 93.88 282 ASN A CA 1
ATOM 2275 C C . ASN A 1 282 ? 7.385 21.638 3.437 1.00 93.88 282 ASN A C 1
ATOM 2277 O O . ASN A 1 282 ? 8.589 21.636 3.182 1.00 93.88 282 ASN A O 1
ATOM 2281 N N . ASN A 1 283 ? 6.692 20.502 3.521 1.00 93.81 283 ASN A N 1
ATOM 2282 C CA . ASN A 1 283 ? 7.293 19.191 3.338 1.00 93.81 283 ASN A CA 1
ATOM 2283 C C . ASN A 1 283 ? 7.427 18.842 1.846 1.00 93.81 283 ASN A C 1
ATOM 2285 O O . ASN A 1 283 ? 6.449 18.827 1.101 1.00 93.81 283 ASN A O 1
ATOM 2289 N N . LYS A 1 284 ? 8.632 18.492 1.388 1.00 93.19 284 LYS A N 1
ATOM 2290 C CA . LYS A 1 284 ? 8.879 18.131 -0.023 1.00 93.19 284 LYS A CA 1
ATOM 2291 C C . LYS A 1 284 ? 8.149 16.854 -0.476 1.00 93.19 284 LYS A C 1
ATOM 2293 O O . LYS A 1 284 ? 7.772 16.766 -1.645 1.00 93.19 284 LYS A O 1
ATOM 2298 N N . VAL A 1 285 ? 7.894 15.897 0.425 1.00 94.31 285 VAL A N 1
ATOM 2299 C CA . VAL A 1 285 ? 7.185 14.635 0.117 1.00 94.31 285 VAL A CA 1
ATOM 2300 C C . VAL A 1 285 ? 5.753 14.910 -0.336 1.00 94.31 285 VAL A C 1
ATOM 2302 O O . VAL A 1 285 ? 5.240 14.201 -1.203 1.00 94.31 285 VAL A O 1
ATOM 2305 N N . PHE A 1 286 ? 5.139 15.982 0.176 1.00 93.25 286 PHE A N 1
ATOM 2306 C CA . PHE A 1 286 ? 3.809 16.432 -0.232 1.00 93.25 286 PHE A CA 1
ATOM 2307 C C . PHE A 1 286 ? 3.718 16.662 -1.750 1.00 93.25 286 PHE A C 1
ATOM 2309 O O . PHE A 1 286 ? 2.742 16.261 -2.382 1.00 93.25 286 PHE A O 1
ATOM 2316 N N . TYR A 1 287 ? 4.762 17.246 -2.347 1.00 92.62 287 TYR A N 1
ATOM 2317 C CA . TYR A 1 287 ? 4.809 17.548 -3.780 1.00 92.62 287 TYR A CA 1
ATOM 2318 C C . TYR A 1 287 ? 5.341 16.383 -4.621 1.00 92.62 287 TYR A C 1
ATOM 2320 O O . TYR A 1 287 ? 4.921 16.209 -5.762 1.00 92.62 287 TYR A O 1
ATOM 2328 N N . GLN A 1 288 ? 6.253 15.578 -4.070 1.00 93.88 288 GLN A N 1
ATOM 2329 C CA . GLN A 1 288 ? 6.845 14.434 -4.774 1.00 93.88 288 GLN A CA 1
ATOM 2330 C C . GLN A 1 288 ? 5.865 13.263 -4.925 1.00 93.88 288 GLN A C 1
ATOM 2332 O O . GLN A 1 288 ? 5.885 12.567 -5.939 1.00 93.88 288 GLN A O 1
ATOM 2337 N N . HIS A 1 289 ? 4.994 13.049 -3.933 1.00 94.12 289 HIS A N 1
ATOM 2338 C CA . HIS A 1 289 ? 4.144 11.863 -3.840 1.00 94.12 289 HIS A CA 1
ATOM 2339 C C . HIS A 1 289 ? 2.651 12.226 -3.675 1.00 94.12 289 HIS A C 1
ATOM 2341 O O . HIS A 1 289 ? 2.051 11.954 -2.632 1.00 94.12 289 HIS A O 1
ATOM 2347 N N . PRO A 1 290 ? 1.980 12.775 -4.708 1.00 93.31 290 PRO A N 1
ATOM 2348 C CA . PRO A 1 290 ? 0.563 13.156 -4.620 1.00 93.31 290 PRO A CA 1
ATOM 2349 C C . PRO A 1 290 ? -0.374 11.960 -4.368 1.00 93.31 290 PRO A C 1
ATOM 2351 O O . PRO A 1 290 ? -1.424 12.100 -3.738 1.00 93.31 290 PRO A O 1
ATOM 2354 N N . ASN A 1 291 ? 0.007 10.761 -4.820 1.00 92.94 291 ASN A N 1
ATOM 2355 C CA . ASN A 1 291 ? -0.766 9.541 -4.580 1.00 92.94 291 ASN A CA 1
ATOM 2356 C C . ASN A 1 291 ? -0.742 9.114 -3.105 1.00 92.94 291 ASN A C 1
ATOM 2358 O O . ASN A 1 291 ? -1.757 8.623 -2.617 1.00 92.94 291 ASN A O 1
ATOM 2362 N N . LEU A 1 292 ? 0.354 9.375 -2.380 1.00 94.50 292 LEU A N 1
ATOM 2363 C CA . LEU A 1 292 ? 0.421 9.154 -0.935 1.00 94.50 292 LEU A CA 1
ATOM 2364 C C . LEU A 1 292 ? -0.569 10.072 -0.201 1.00 94.50 292 LEU A C 1
ATOM 2366 O O . LEU A 1 292 ? -1.290 9.611 0.677 1.00 94.50 292 LEU A O 1
ATOM 2370 N N . MET A 1 293 ? -0.692 11.340 -0.614 1.00 94.25 293 MET A N 1
ATOM 2371 C CA . MET A 1 293 ? -1.655 12.280 -0.012 1.00 94.25 293 MET A CA 1
ATOM 2372 C C . MET A 1 293 ? -3.107 11.838 -0.224 1.00 94.25 293 MET A C 1
ATOM 2374 O O . MET A 1 293 ? -3.954 12.011 0.659 1.00 94.25 293 MET A O 1
ATOM 2378 N N . ARG A 1 294 ? -3.393 11.235 -1.386 1.00 93.50 294 ARG A N 1
ATOM 2379 C CA . ARG A 1 294 ? -4.699 10.637 -1.681 1.00 93.50 294 ARG A CA 1
ATOM 2380 C C . ARG A 1 294 ? -4.955 9.402 -0.820 1.00 93.50 294 ARG A C 1
ATOM 2382 O O . ARG A 1 294 ? -6.005 9.337 -0.195 1.00 93.50 294 ARG A O 1
ATOM 2389 N N . ALA A 1 295 ? -4.001 8.472 -0.752 1.00 92.69 295 ALA A N 1
ATOM 2390 C CA . ALA A 1 295 ? -4.119 7.242 0.036 1.00 92.69 295 ALA A CA 1
ATOM 2391 C C . ALA A 1 295 ? -4.270 7.519 1.539 1.00 92.69 295 ALA A C 1
ATOM 2393 O O . ALA A 1 295 ? -5.033 6.846 2.229 1.00 92.69 295 ALA A O 1
ATOM 2394 N N . LEU A 1 296 ? -3.588 8.554 2.036 1.00 92.81 296 LEU A N 1
ATOM 2395 C CA . LEU A 1 296 ? -3.722 9.011 3.411 1.00 92.81 296 LEU A CA 1
ATOM 2396 C C . LEU A 1 296 ? -5.054 9.716 3.679 1.00 92.81 296 LEU A C 1
ATOM 2398 O O . LEU A 1 296 ? -5.338 9.935 4.845 1.00 92.81 296 LEU A O 1
ATOM 2402 N N . GLY A 1 297 ? -5.863 10.091 2.683 1.00 92.62 297 GLY A N 1
ATOM 2403 C CA . GLY A 1 297 ? -7.106 10.841 2.917 1.00 92.62 297 GLY A CA 1
ATOM 2404 C C . GLY A 1 297 ? -6.856 12.262 3.434 1.00 92.62 297 GLY A C 1
ATOM 2405 O O . GLY A 1 297 ? -7.640 12.803 4.208 1.00 92.62 297 GLY A O 1
ATOM 2406 N N . MET A 1 298 ? -5.740 12.889 3.043 1.00 91.62 298 MET A N 1
ATOM 2407 C CA . MET A 1 298 ? -5.368 14.214 3.558 1.00 91.62 298 MET A CA 1
ATOM 2408 C C . MET A 1 298 ? -6.416 15.285 3.220 1.00 91.62 298 MET A C 1
ATOM 2410 O O . MET A 1 298 ? -6.747 16.125 4.052 1.00 91.62 298 MET A O 1
ATOM 2414 N N . HIS A 1 299 ? -6.973 15.223 2.010 1.00 89.31 299 HIS A N 1
ATOM 2415 C CA . HIS A 1 299 ? -8.048 16.107 1.564 1.00 89.31 299 HIS A CA 1
ATOM 2416 C C . HIS A 1 299 ? -9.330 15.958 2.404 1.00 89.31 299 HIS A C 1
ATOM 2418 O O . HIS A 1 299 ? -9.962 16.965 2.706 1.00 89.31 299 HIS A O 1
ATOM 2424 N N . GLU A 1 300 ? -9.677 14.740 2.833 1.00 91.94 300 GLU A N 1
ATOM 2425 C CA . GLU A 1 300 ? -10.817 14.473 3.725 1.00 91.94 300 GLU A CA 1
ATOM 2426 C C . GLU A 1 300 ? -10.606 15.157 5.078 1.00 91.94 300 GLU A C 1
ATOM 2428 O O . GLU A 1 300 ? -11.445 15.940 5.516 1.00 91.94 300 GLU A O 1
ATOM 2433 N N . THR A 1 301 ? -9.422 14.976 5.672 1.00 89.88 301 THR A N 1
ATOM 2434 C CA . THR A 1 301 ? -9.042 15.626 6.937 1.00 89.88 301 THR A CA 1
ATOM 2435 C C . THR A 1 301 ? -9.123 17.159 6.836 1.00 89.88 301 THR A C 1
ATOM 2437 O O . THR A 1 301 ? -9.631 17.816 7.741 1.00 89.88 301 THR A O 1
ATOM 2440 N N . VAL A 1 302 ? -8.667 17.757 5.729 1.00 85.75 302 VAL A N 1
ATOM 2441 C CA . VAL A 1 302 ? -8.743 19.218 5.522 1.00 85.75 302 VAL A CA 1
ATOM 2442 C C . VAL A 1 302 ? -10.189 19.699 5.346 1.00 85.75 302 VAL A C 1
ATOM 2444 O O . VAL A 1 302 ? -10.547 20.757 5.867 1.00 85.75 302 VAL A O 1
ATOM 2447 N N . MET A 1 303 ? -11.035 18.934 4.651 1.00 86.88 303 MET A N 1
ATOM 2448 C CA . MET A 1 303 ? -12.459 19.260 4.512 1.00 86.88 303 MET A CA 1
ATOM 2449 C C . MET A 1 303 ? -13.179 19.229 5.867 1.00 86.88 303 MET A C 1
ATOM 2451 O O . MET A 1 303 ? -13.940 20.147 6.170 1.00 86.88 303 MET A O 1
ATOM 2455 N N . GLU A 1 304 ? -12.886 18.245 6.718 1.00 86.38 304 GLU A N 1
ATOM 2456 C CA . GLU A 1 304 ? -13.439 18.159 8.078 1.00 86.38 304 GLU A CA 1
ATOM 2457 C C . GLU A 1 304 ? -13.011 19.345 8.953 1.00 86.38 304 GLU A C 1
ATOM 2459 O O . GLU A 1 304 ? -13.842 19.953 9.634 1.00 86.38 304 GLU A O 1
ATOM 2464 N N . VAL A 1 305 ? -11.736 19.747 8.876 1.00 83.06 305 VAL A N 1
ATOM 2465 C CA . VAL A 1 305 ? -11.246 20.968 9.535 1.00 83.06 305 VAL A CA 1
ATOM 2466 C C . VAL A 1 305 ? -12.053 22.188 9.084 1.00 83.06 305 VAL A C 1
ATOM 2468 O O . VAL A 1 305 ? -12.497 22.985 9.915 1.00 83.06 305 VAL A O 1
ATOM 2471 N N . MET A 1 306 ? -12.263 22.340 7.775 1.00 81.06 306 MET A N 1
ATOM 2472 C CA . MET A 1 306 ? -12.979 23.484 7.212 1.00 81.06 306 MET A CA 1
ATOM 2473 C C . MET A 1 306 ? -14.427 23.551 7.713 1.00 81.06 306 MET A C 1
ATOM 2475 O O . MET A 1 306 ? -14.892 24.628 8.091 1.00 81.06 306 MET A O 1
ATOM 2479 N N . VAL A 1 307 ? -15.122 22.413 7.785 1.00 82.38 307 VAL A N 1
ATOM 2480 C CA . VAL A 1 307 ? -16.485 22.333 8.333 1.00 82.38 307 VAL A CA 1
ATOM 2481 C C . VAL A 1 307 ? -16.508 22.706 9.817 1.00 82.38 307 VAL A C 1
ATOM 2483 O O . VAL A 1 307 ? -17.355 23.497 10.228 1.00 82.38 307 VAL A O 1
ATOM 2486 N N . ASN A 1 308 ? -15.551 22.225 10.612 1.00 77.25 308 ASN A N 1
ATOM 2487 C CA . ASN A 1 308 ? -15.474 22.535 12.042 1.00 77.25 308 ASN A CA 1
ATOM 2488 C C . ASN A 1 308 ? -15.218 24.027 12.319 1.00 77.25 308 ASN A C 1
ATOM 2490 O O . ASN A 1 308 ? -15.750 24.586 13.281 1.00 77.25 308 ASN A O 1
ATOM 2494 N N . VAL A 1 309 ? -14.445 24.699 11.460 1.00 71.25 309 VAL A N 1
ATOM 2495 C CA . VAL A 1 309 ? -14.180 26.143 11.570 1.00 71.25 309 VAL A CA 1
ATOM 2496 C C . VAL A 1 309 ? -15.380 26.979 11.108 1.00 71.25 309 VAL A C 1
ATOM 2498 O O . VAL A 1 309 ? -15.734 27.958 11.770 1.00 71.25 309 VAL A O 1
ATOM 2501 N N . LEU A 1 310 ? -16.032 26.598 10.003 1.00 65.88 310 LEU A N 1
ATOM 2502 C CA . LEU A 1 310 ? -17.183 27.324 9.449 1.00 65.88 310 LEU A CA 1
ATOM 2503 C C . LEU A 1 310 ? -18.477 27.093 10.247 1.00 65.88 310 LEU A C 1
ATOM 2505 O O . LEU A 1 310 ? -19.277 28.017 10.386 1.00 65.88 310 LEU A O 1
ATOM 2509 N N . GLY A 1 311 ? -18.664 25.905 10.826 1.00 64.56 311 GLY A N 1
ATOM 2510 C CA . GLY A 1 311 ? -19.821 25.556 11.657 1.00 64.56 311 GLY A CA 1
ATOM 2511 C C . GLY A 1 311 ? -19.891 26.327 12.981 1.00 64.56 311 GLY A C 1
ATOM 2512 O O . GLY A 1 311 ? -20.974 26.548 13.511 1.00 64.56 311 GLY A O 1
ATOM 2513 N N . GLY A 1 312 ? -18.761 26.836 13.487 1.00 60.34 312 GLY A N 1
ATOM 2514 C CA . GLY A 1 312 ? -18.723 27.776 14.620 1.00 60.34 312 GLY A CA 1
ATOM 2515 C C . GLY A 1 312 ? -19.045 29.234 14.244 1.00 60.34 312 GLY A C 1
ATOM 2516 O O . GLY A 1 312 ? -18.814 30.151 15.039 1.00 60.34 312 GLY A O 1
ATOM 2517 N N . GLY A 1 313 ? -19.493 29.464 13.007 1.00 47.47 313 GLY A N 1
ATOM 2518 C CA . GLY A 1 313 ? -19.365 30.723 12.285 1.00 47.47 313 GLY A CA 1
ATOM 2519 C C . GLY A 1 313 ? -20.455 31.772 12.469 1.00 47.47 313 GLY A C 1
ATOM 2520 O O . GLY A 1 313 ? -20.192 32.909 12.089 1.00 47.47 313 GLY A O 1
ATOM 2521 N N . GLU A 1 314 ? -21.607 31.516 13.097 1.00 46.31 314 GLU A N 1
ATOM 2522 C CA . GLU A 1 314 ? -22.568 32.622 13.307 1.00 46.31 314 GLU A CA 1
ATOM 2523 C C . GLU A 1 314 ? -22.019 33.717 14.247 1.00 46.31 314 GLU A C 1
ATOM 2525 O O . GLU A 1 314 ? -22.478 34.856 14.214 1.00 46.31 314 GLU A O 1
ATOM 2530 N N . SER A 1 315 ? -20.960 33.432 15.021 1.00 47.50 315 SER A N 1
ATOM 2531 C CA . SER A 1 315 ? -20.324 34.414 15.919 1.00 47.50 315 SER A CA 1
ATOM 2532 C C . SER A 1 315 ? -18.904 34.865 15.524 1.00 47.50 315 SER A C 1
ATOM 2534 O O . SER A 1 315 ? -18.412 35.841 16.089 1.00 47.50 315 SER A O 1
ATOM 2536 N N . LYS A 1 316 ? -18.222 34.214 14.564 1.00 45.19 316 LYS A N 1
ATOM 2537 C CA . LYS A 1 316 ? -16.794 34.482 14.240 1.00 45.19 316 LYS A CA 1
ATOM 2538 C C . LYS A 1 316 ? -16.520 35.102 12.861 1.00 45.19 316 LYS A C 1
ATOM 2540 O O . LYS A 1 316 ? -15.418 35.609 12.642 1.00 45.19 316 LYS A O 1
ATOM 2545 N N . VAL A 1 317 ? -17.503 35.157 11.956 1.00 41.56 317 VAL A N 1
ATOM 2546 C CA . VAL A 1 317 ? -17.331 35.696 10.583 1.00 41.56 317 VAL A CA 1
ATOM 2547 C C . VAL A 1 317 ? -16.845 37.159 10.566 1.00 41.56 317 VAL A C 1
ATOM 2549 O O . VAL A 1 317 ? -16.188 37.584 9.620 1.00 41.56 317 VAL A O 1
ATOM 2552 N N . LYS A 1 318 ? -17.055 37.936 11.638 1.00 42.69 318 LYS A N 1
ATOM 2553 C CA . LYS A 1 318 ? -16.602 39.337 11.703 1.00 42.69 318 LYS A CA 1
ATOM 2554 C C . LYS A 1 318 ? -15.084 39.522 11.865 1.00 42.69 318 LYS A C 1
ATOM 2556 O O . LYS A 1 318 ? -14.610 40.630 11.638 1.00 42.69 318 LYS A O 1
ATOM 2561 N N . GLN A 1 319 ? -14.303 38.496 12.227 1.00 41.97 319 GLN A N 1
ATOM 2562 C CA . GLN A 1 319 ? -12.886 38.697 12.583 1.00 41.97 319 GLN A CA 1
ATOM 2563 C C . GLN A 1 319 ? -11.887 38.402 11.449 1.00 41.97 319 GLN A C 1
ATOM 2565 O O . GLN A 1 319 ? -10.836 39.040 11.393 1.00 41.97 319 GLN A O 1
ATOM 2570 N N . PHE A 1 320 ? -12.217 37.517 10.501 1.00 41.75 320 PHE A N 1
ATOM 2571 C CA . PHE A 1 320 ? -11.338 37.227 9.356 1.00 41.75 320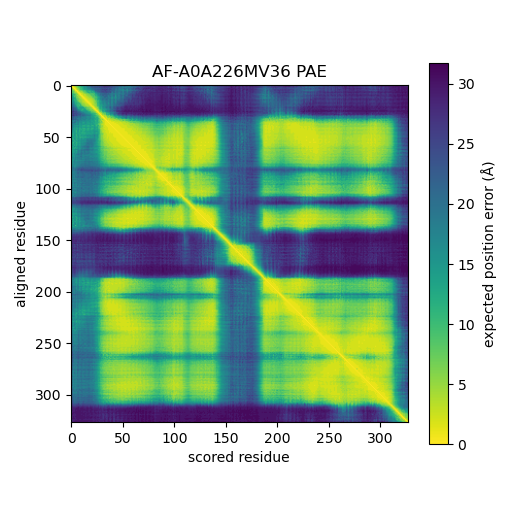 PHE A CA 1
ATOM 2572 C C . PHE A 1 320 ? -11.394 38.308 8.264 1.00 41.75 320 PHE A C 1
ATOM 2574 O O . PHE A 1 320 ? -10.366 38.639 7.674 1.00 41.75 320 PHE A O 1
ATOM 2581 N N . THR A 1 321 ? -12.550 38.943 8.048 1.00 37.22 321 THR A N 1
ATOM 2582 C CA . THR A 1 321 ? -12.699 40.003 7.032 1.00 37.22 321 THR A CA 1
ATOM 2583 C C . THR A 1 321 ? -11.983 41.304 7.427 1.00 37.22 321 THR A C 1
ATOM 2585 O O . THR A 1 321 ? -11.506 42.032 6.560 1.00 37.22 321 THR A O 1
ATOM 2588 N N . LEU A 1 322 ? -11.802 41.569 8.727 1.00 37.59 322 LEU A N 1
ATOM 2589 C CA . LEU A 1 322 ? -11.105 42.768 9.218 1.00 37.59 322 LEU A CA 1
ATOM 2590 C C . LEU A 1 322 ? -9.576 42.718 9.046 1.00 37.59 322 LEU A C 1
ATOM 2592 O O . LEU A 1 322 ? -8.935 43.767 9.051 1.00 37.59 322 LEU A O 1
ATOM 2596 N N . ARG A 1 323 ? -8.971 41.536 8.848 1.00 37.38 323 ARG A N 1
ATOM 2597 C CA . ARG A 1 323 ? -7.523 41.424 8.572 1.00 37.38 323 ARG A CA 1
ATOM 2598 C C . ARG A 1 323 ? -7.148 41.693 7.113 1.00 37.38 323 ARG A C 1
ATOM 2600 O O . ARG A 1 323 ? -5.986 41.974 6.851 1.00 37.38 323 ARG A O 1
ATOM 2607 N N . ARG A 1 324 ? -8.108 41.675 6.180 1.00 36.50 324 ARG A N 1
ATOM 2608 C CA . ARG A 1 324 ? -7.874 42.025 4.764 1.00 36.50 324 ARG A CA 1
ATOM 2609 C C . ARG A 1 324 ? -7.934 43.529 4.467 1.00 36.50 324 ARG A C 1
ATOM 2611 O O . ARG A 1 324 ? -7.567 43.919 3.371 1.00 36.50 324 ARG A O 1
ATOM 2618 N N . GLN A 1 325 ? -8.369 44.363 5.417 1.00 36.69 325 GLN A N 1
ATOM 2619 C CA . GLN A 1 325 ? -8.417 45.831 5.268 1.00 36.69 325 GLN A CA 1
ATOM 2620 C C . GLN A 1 325 ? -7.242 46.565 5.946 1.00 36.69 325 GLN A C 1
ATOM 2622 O O . GLN A 1 325 ? -7.239 47.790 6.017 1.00 36.69 325 GLN A O 1
ATOM 2627 N N . ARG A 1 326 ? -6.240 45.836 6.456 1.00 37.66 326 ARG A N 1
ATOM 2628 C CA . ARG A 1 326 ? -4.975 46.405 6.953 1.00 37.66 326 ARG A CA 1
ATOM 2629 C C . ARG A 1 326 ? -3.773 45.706 6.318 1.00 37.66 326 ARG A C 1
ATOM 2631 O O . ARG A 1 326 ? -2.960 45.124 7.032 1.00 37.66 326 ARG A O 1
ATOM 2638 N N . ILE A 1 327 ? -3.702 45.741 4.992 1.00 37.06 327 ILE A N 1
ATOM 2639 C CA . ILE A 1 327 ? -2.455 45.722 4.216 1.00 37.06 327 ILE A CA 1
ATOM 2640 C C . ILE A 1 327 ? -2.625 46.763 3.120 1.00 37.06 327 ILE A C 1
ATOM 2642 O O . ILE A 1 327 ? -3.721 46.759 2.512 1.00 37.06 327 ILE A O 1
#

Mean predicted aligned error: 14.55 Å

Secondary structure (DSSP, 8-state):
-TTSSTTHHHHHHHHHHHHHHSTTS-TTSHHHHHHHHHHHHHHHHHHHHHHHHHHHHHHHHHHHHHHHHHHHHHHHHHHH-TT--HHHHHHHTHHHHS-HHHHHHHHH--S-TTS---S-HHHHHHHHHHHHHHHHHTT----TT---------SHHHHHHHHHHHHHHHHHHHHS-----------SHHHHHHHHHHHHHHHS----HHHHHHHHHHHHHHH-HHHHHHHHGGG-----GGGHHHHHHHHHHHHHHHHHHTS---HHHHHHHHHHHHHHHT-HHHHH-HHHHHHTTHHHHHHHHHHHHHHTTTTTHHHHGGGGG--

Nearest PDB structures (foldseek):
  7u9z-assembly1_A  TM=9.127E-01  e=8.415E-23  Homo sapiens
  8vjk-assembly1_B  TM=9.348E-01  e=1.604E-17  Mus musculus
  9e17-assembly1_A  TM=9.388E-01  e=1.773E-17  Oryctolagus cuniculus
  8set-assembly1_D  TM=9.430E-01  e=2.060E-17  Oryctolagus cuniculus
  8rrt-assembly1_B  TM=9.510E-01  e=6.192E-17  Oryctolagus cuniculus

Organism: Callipepla squamata (NCBI:txid9009)

Foldseek 3Di:
DVPLPPPQVVVLVVVVVVVVVPPPDDDVCVLVVLVVVLVVLVVVLVVLLVSLVVVVVVLCVVLVVVVVVLLVVLVVVLVPDPDDDPVRNVVSCPLVPDDPVVNVVLQPVPPPPPDPNVDDPVSVVSVVVVVVVSCVSLVDDPDPPPPVPVDQPVDPVSVVVVVVVVVVVVVVVVVDDDPDDPDPPPPDSLSVLQVVLVVVVVPDDDPDPVSVVSSVVSNVSSNPSVVSNVVCVLLDDDDDPVCVVLVVQLVVLLVLLVVLLVPQDDPVSVVSVVVSVVSNVPRPCVVVCVSNCVSVCVVVSVVSVVCSVCVVPVPPVVPPVVVVVPD

Sequence (327 aa):
MKFLFDSNRFYKEFILIYINLEISLLGLTFMILFSQMCHLLQYLCDCQVRHRIEAIVAFSDDFVAKLQENQRFRYNEVMQALNMSAALTARKTKEFRSPPQEQINMLLNFKDDKTDCPCPEEIRDQLLDFHEDLMTHCGIELDEDGTLDGNSDLTIRGRLLYLMEKVTYLKKKQAEKPVDDDAKTSSTLQQLISDTMVRWAQESVIEDPELVRAMFVLLHRQYDGIGGLVRALPKTYTINSVSVEDTINLLASLGQIRSLLSVRMGKEEEKLMIRGLGDIMNNKVFYQHPNLMRALGMHETVMEVMVNVLGGGESKVKQFTLRRQRI

=== Feature glossary ===
The record interleaves many kinds of information about one protein. Here is each kind framed as the question it answers.

Q: What does the local fold look like, residue by residue?
A: A 3Di character summarizes, for each residue, the relative orientation of the Cα frame of its nearest spatial neighbor. Because it encodes fold topology rather than chemistry, 3Di alignments detect remote structural similarity that sequence alignment misses.

Q: Which residues are in helices, strands, or loops?
A: Secondary structure is the local, repeating backbone conformation. DSSP classifies it into eight states by reading the hydrogen-bond network: three helix types (H, G, I), two β types (E, B), two non-regular types (T, S), and unstructured coil (-).

Q: How big and how compact is the whole molecule?
A: Three whole-structure scalars: the radius of gyration (RMS distance of Cα from centroid, in Å), the count of Cα–Cα contacts (pairs closer than 8 Å and separated by more than four residues in sequence — i.e. tertiary, not local, contacts), and the bounding-box dimensions. Together they distinguish compact globular folds from extended fibres or disordered chains.

Q: How confident is the AlphaFold model at each residue?
A: For AlphaFold models, the B-factor field carries pLDDT — the model's own estimate of local accuracy on a 0–100 scale. Regions with pLDDT<50 should be treated as essentially unmodeled; they often correspond to intrinsically disordered segments.

Q: What family and function is it annotated with?
A: Functional annotations link the protein to curated databases. InterPro entries identify conserved domains and families by matching the sequence against member-database signatures (Pfam, PROSITE, CDD, …). Gene Ontology (GO) terms describe molecular function, biological process, and cellular component in a controlled vocabulary. CATH places the structure in a hierarchical fold classification (Class/Architecture/Topology/Homologous-superfamily). The organism is the source species.

Q: What known structures does this most resemble?
A: Nearest PDB neighbors are the top structural matches found by Foldseek when searching this structure against the entire Protein Data Bank. Each hit reports a TM-score (0 to 1; >0.5 almost always implies the same fold) and an E-value. These are *structural* homologs — they may share no detectable sequence similarity.

Q: Which residues are buried vs exposed?
A: Solvent-accessible surface area (SASA) is the area in Å² traced out by the centre of a 1.4 Å probe sphere (a water molecule) rolled over the protein's van der Waals surface (Shrake–Rupley / Lee–Richards construction). Buried residues have near-zero SASA; fully exposed residues can exceed 200 Å². The total SASA scales roughly with the number of surface residues.

Q: What are the backbone torsion angles?
A: φ (phi) and ψ (psi) are the two rotatable backbone dihedrals per residue: φ is the C(i-1)–N–Cα–C torsion, ψ is the N–Cα–C–N(i+1) torsion, both in degrees on (−180°, 180°]. α-helical residues cluster near (−60°, −45°); β-strand residues near (−120°, +130°). A Ramachandran plot is simply a scatter of (φ, ψ) for every residue.

Q: Are the domains correctly placed relative to each other?
A: Predicted aligned error is AlphaFold's pairwise confidence. Unlike pLDDT (per-residue), PAE is per-residue-pair and captures whether two parts of the structure are correctly placed relative to each other. Units are ångströms of expected positional error.

Q: What if only a Cα trace is available?
A: P-SEA three-state annotation labels each residue as helix, strand, or coil based purely on the geometry of the Cα trace. It serves as a fallback when the full backbone (and thus DSSP) is unavailable.

Q: What is the amino-acid chain?
A: This is the polypeptide sequence — one letter per residue, N-terminus first. Length ranges from a few dozen residues for small domains to over a thousand for large multi-domain proteins.

Q: What do the rendered images show?
A: The six renders are orthographic views along the three Cartesian axes in both directions. Representation (cartoon, sticks, or surface) and color scheme (sequence-rainbow or by-chain) vary across proteins so the training set covers all the common visualization conventions.

Q: What do the diagnostic plots show?
A: Plot images: a contact map (which residues are close in 3D, as an N×N binary image), a Ramachandran scatter (backbone torsion angles, revealing secondary-structure composition at a glance), and — for AlphaFold structures — a PAE heatmap (pairwise prediction confidence).

Q: How mobile is each atom in the crystal?
A: B-factor (Debye–Waller factor) reflects atomic displacement in the crystal lattice. It is an experimental observable (units Å²), not a prediction; low values mean the atom is pinned down, high values mean it moves or is heterogeneous across the crystal.

Q: Where is each backbone atom in 3D?
A: The mmCIF table is the protein's shape written out atom by atom. For each backbone N, Cα, C, and carbonyl O, it records an (x, y, z) coordinate triple in Å plus the residue type, chain letter, and residue number.